Protein AF-A0A7S0E495-F1 (afdb_monomer)

Mean predicted aligned error: 16.83 Å

Sequence (184 aa):
SLIGKEVAARVKTLSEQDEVDGATEIVLDVDSDKAHRTAVHACIKQHFEKLTTDTIKVGTDQQTAIRIFSRVASSKGRPNKRQRTEAIFQGAKRDEKAKFIKFVLYKENFDTMAAISMISKMAKTKGGTFSYAGTKDRRACTTQLVCAHRVDPIILTNLNKRLRNICIGNLSVSEQALKLGQLY

Structure (mmCIF, N/CA/C/O backbone):
data_AF-A0A7S0E495-F1
#
_entry.id   AF-A0A7S0E495-F1
#
loop_
_atom_site.group_PDB
_atom_site.id
_atom_site.type_symbol
_atom_site.label_atom_id
_atom_site.label_alt_id
_atom_site.label_comp_id
_atom_site.label_asym_id
_atom_site.label_entity_id
_atom_site.label_seq_id
_atom_site.pdbx_PDB_ins_code
_atom_site.Cartn_x
_atom_site.Cartn_y
_atom_site.Cartn_z
_atom_site.occupancy
_atom_site.B_iso_or_equiv
_atom_site.auth_seq_id
_atom_site.auth_comp_id
_atom_site.auth_asym_id
_atom_site.auth_atom_id
_atom_site.pdbx_PDB_model_num
ATOM 1 N N . SER A 1 1 ? -26.920 -2.186 46.234 1.00 44.44 1 SER A N 1
ATOM 2 C CA . SER A 1 1 ? -26.785 -1.907 44.793 1.00 44.44 1 SER A CA 1
ATOM 3 C C . SER A 1 1 ? -26.303 -0.485 44.615 1.00 44.44 1 SER A C 1
ATOM 5 O O . SER A 1 1 ? -26.911 0.394 45.201 1.00 44.44 1 SER A O 1
ATOM 7 N N . LEU A 1 2 ? -25.213 -0.287 43.865 1.00 54.69 2 LEU A N 1
ATOM 8 C CA . LEU A 1 2 ? -24.551 1.014 43.624 1.00 54.69 2 LEU A CA 1
ATOM 9 C C . LEU A 1 2 ? -25.408 2.002 42.816 1.00 54.69 2 LEU A C 1
ATOM 11 O O . LEU A 1 2 ? -25.144 3.190 42.759 1.00 54.69 2 LEU A O 1
ATOM 15 N N . ILE A 1 3 ? -26.460 1.506 42.183 1.00 55.78 3 ILE A N 1
ATOM 16 C CA . ILE A 1 3 ? -27.457 2.313 41.499 1.00 55.78 3 ILE A CA 1
ATOM 17 C C . ILE A 1 3 ? -28.779 1.916 42.150 1.00 55.78 3 ILE A C 1
ATOM 19 O O . ILE A 1 3 ? -29.060 0.715 42.282 1.00 55.78 3 ILE A O 1
ATOM 23 N N . GLY A 1 4 ? -29.545 2.894 42.641 1.00 60.78 4 GLY A N 1
ATOM 24 C CA . GLY A 1 4 ? -30.864 2.649 43.225 1.00 60.78 4 GLY A CA 1
ATOM 25 C C . GLY A 1 4 ? -31.691 1.766 42.288 1.00 60.78 4 GLY A C 1
ATOM 26 O O . GLY A 1 4 ? -31.631 1.930 41.068 1.00 60.78 4 GLY A O 1
ATOM 27 N N . LYS A 1 5 ? -32.426 0.789 42.837 1.00 57.59 5 LYS A N 1
ATOM 28 C CA . LYS A 1 5 ? -33.163 -0.216 42.040 1.00 57.59 5 LYS A CA 1
ATOM 29 C C . LYS A 1 5 ? -34.077 0.424 40.984 1.00 57.59 5 LYS A C 1
ATOM 31 O O . LYS A 1 5 ? -34.255 -0.135 39.909 1.00 57.59 5 LYS A O 1
ATOM 36 N N . GLU A 1 6 ? -34.586 1.613 41.279 1.00 57.94 6 GLU A N 1
ATOM 37 C CA . GLU A 1 6 ? -35.421 2.427 40.398 1.00 57.94 6 GLU A CA 1
ATOM 38 C C . GLU A 1 6 ? -34.669 2.963 39.170 1.00 57.94 6 GLU A C 1
ATOM 40 O O . GLU A 1 6 ? -35.142 2.855 38.042 1.00 57.94 6 GLU A O 1
ATOM 45 N N . VAL A 1 7 ? -33.448 3.463 39.358 1.00 63.25 7 VAL A N 1
ATOM 46 C CA . VAL A 1 7 ? -32.596 3.940 38.263 1.00 63.25 7 VAL A CA 1
ATOM 47 C C . VAL A 1 7 ? -32.167 2.778 37.370 1.00 63.25 7 VAL A C 1
ATOM 49 O O . VAL A 1 7 ? -32.201 2.890 36.146 1.00 63.25 7 VAL A O 1
ATOM 52 N N . ALA A 1 8 ? -31.811 1.639 37.967 1.00 61.41 8 ALA A N 1
ATOM 53 C CA . ALA A 1 8 ? -31.460 0.438 37.216 1.00 61.41 8 ALA A CA 1
ATOM 54 C C . ALA A 1 8 ? -32.641 -0.070 36.369 1.00 61.41 8 ALA A C 1
ATOM 56 O O . ALA A 1 8 ? -32.436 -0.483 35.229 1.00 61.41 8 ALA A O 1
ATOM 57 N N . ALA A 1 9 ? -33.872 0.015 36.890 1.00 63.75 9 ALA A N 1
ATOM 58 C CA . ALA A 1 9 ? -35.079 -0.311 36.137 1.00 63.75 9 ALA A CA 1
ATOM 59 C C . ALA A 1 9 ? -35.273 0.637 34.943 1.00 63.75 9 ALA A C 1
ATOM 61 O O . ALA A 1 9 ? -35.468 0.165 33.827 1.00 63.75 9 ALA A O 1
ATOM 62 N N . ARG A 1 10 ? -35.112 1.955 35.137 1.00 64.56 10 ARG A N 1
ATOM 63 C CA . ARG A 1 10 ? -35.232 2.954 34.058 1.00 64.56 10 ARG A CA 1
ATOM 64 C C . ARG A 1 10 ? -34.165 2.793 32.971 1.00 64.56 10 ARG A C 1
ATOM 66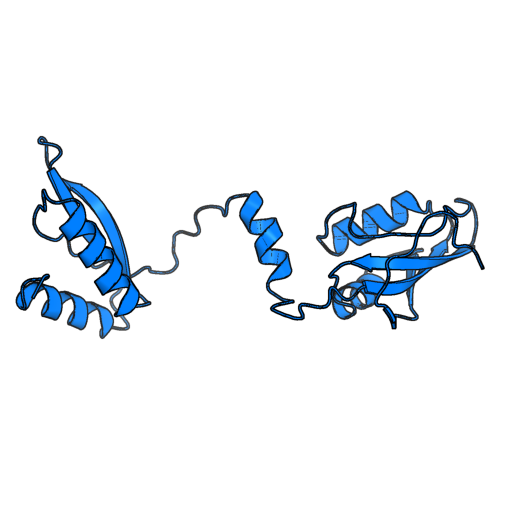 O O . ARG A 1 10 ? -34.480 2.901 31.791 1.00 64.56 10 ARG A O 1
ATOM 73 N N . VAL A 1 11 ? -32.919 2.492 33.348 1.00 66.12 11 VAL A N 1
ATOM 74 C CA . VAL A 1 11 ? -31.827 2.218 32.394 1.00 66.12 11 VAL A CA 1
ATOM 75 C C . VAL A 1 11 ? -32.100 0.938 31.601 1.00 66.12 11 VAL A C 1
ATOM 77 O O . VAL A 1 11 ? -31.849 0.901 30.398 1.00 66.12 11 VAL A O 1
ATOM 80 N N . LYS A 1 12 ? -32.669 -0.089 32.244 1.00 65.06 12 LYS A N 1
ATOM 81 C CA . LYS A 1 12 ? -33.044 -1.337 31.574 1.00 65.06 12 LYS A CA 1
ATOM 82 C C . LYS A 1 12 ? -34.185 -1.122 30.572 1.00 65.06 12 LYS A C 1
ATOM 84 O O . LYS A 1 12 ? -34.052 -1.552 29.430 1.00 65.06 12 LYS A O 1
ATOM 89 N N . THR A 1 13 ? -35.224 -0.368 30.939 1.00 66.50 13 THR A N 1
ATOM 90 C CA . THR A 1 13 ? -36.310 0.015 30.017 1.00 66.50 13 THR A CA 1
ATOM 91 C C . THR A 1 13 ? -35.784 0.777 28.798 1.00 66.50 13 THR A C 1
ATOM 93 O O . THR A 1 13 ? -36.201 0.492 27.681 1.00 66.50 13 THR A O 1
ATOM 96 N N . LEU A 1 14 ? -34.813 1.680 28.979 1.00 64.62 14 LEU A N 1
ATOM 97 C CA . LEU A 1 14 ? -34.179 2.393 27.862 1.00 64.62 14 LEU A CA 1
ATOM 98 C C . LEU A 1 14 ? -33.314 1.508 26.959 1.00 64.62 14 LEU A C 1
ATOM 100 O O . LEU A 1 14 ? -33.100 1.849 25.802 1.00 64.62 14 LEU A O 1
ATOM 104 N N . SER A 1 15 ? -32.780 0.401 27.475 1.00 61.59 15 SER A N 1
ATOM 105 C CA . SER A 1 15 ? -31.991 -0.534 26.668 1.00 61.59 15 SER A CA 1
ATOM 106 C C . SER A 1 15 ? -32.844 -1.483 25.821 1.00 61.59 15 SER A C 1
ATOM 108 O O . SER A 1 15 ? -32.354 -1.988 24.813 1.00 61.59 15 SER A O 1
ATOM 110 N N . GLU A 1 16 ? -34.094 -1.721 26.233 1.00 62.47 16 GLU A N 1
ATOM 111 C CA . GLU A 1 16 ? -35.039 -2.652 25.596 1.00 62.47 16 GLU A CA 1
ATOM 112 C C . GLU A 1 16 ? -35.956 -1.965 24.563 1.00 62.47 16 GLU A C 1
ATOM 114 O O . GLU A 1 16 ? -36.562 -2.645 23.739 1.00 62.47 16 GLU A O 1
ATOM 119 N N . GLN A 1 17 ? -36.045 -0.630 24.560 1.00 57.62 17 GLN A N 1
ATOM 120 C CA . GLN A 1 17 ? -36.787 0.126 23.545 1.00 57.62 17 GLN A CA 1
ATOM 121 C C . GLN A 1 17 ? -35.901 0.382 22.313 1.00 57.62 17 GLN A C 1
ATOM 123 O O . GLN A 1 17 ? -35.024 1.242 22.335 1.00 57.62 17 GLN A O 1
ATOM 128 N N . ASP A 1 18 ? -36.124 -0.381 21.237 1.00 48.94 18 ASP A N 1
ATOM 129 C CA . ASP A 1 18 ? -35.367 -0.273 19.976 1.00 48.94 18 ASP A CA 1
ATOM 130 C C . ASP A 1 18 ? -35.796 0.913 19.083 1.00 48.94 18 ASP A C 1
ATOM 132 O O . ASP A 1 18 ? -35.038 1.306 18.198 1.00 48.94 18 ASP A O 1
ATOM 136 N N . GLU A 1 19 ? -36.945 1.545 19.341 1.00 50.09 19 GLU A N 1
ATOM 137 C CA . GLU A 1 19 ? -37.390 2.752 18.630 1.00 50.09 19 GLU A CA 1
ATOM 138 C C . GLU A 1 19 ? -38.042 3.751 19.590 1.00 50.09 19 GLU A C 1
ATOM 140 O O . GLU A 1 19 ? -39.220 3.644 19.925 1.00 50.09 19 GLU A O 1
ATOM 145 N N . VAL A 1 20 ? -37.281 4.763 20.006 1.00 42.16 20 VAL A N 1
ATOM 146 C CA . VAL A 1 20 ? -37.862 6.052 20.390 1.00 42.16 20 VAL A CA 1
ATOM 147 C C . VAL A 1 20 ? -37.061 7.141 19.690 1.00 42.16 20 VAL A C 1
ATOM 149 O O . VAL A 1 20 ? -35.923 7.449 20.050 1.00 42.16 20 VAL A O 1
ATOM 152 N N . ASP A 1 21 ? -37.677 7.691 18.647 1.00 40.50 21 ASP A N 1
ATOM 153 C CA . ASP A 1 21 ? -37.320 8.975 18.064 1.00 40.50 21 ASP A CA 1
ATOM 154 C C . ASP A 1 21 ? -37.345 10.043 19.163 1.00 40.50 21 ASP A C 1
ATOM 156 O O . ASP A 1 21 ? -38.395 10.418 19.683 1.00 40.50 21 ASP A O 1
ATOM 160 N N . GLY A 1 22 ? -36.161 10.527 19.526 1.00 43.31 22 GLY A N 1
ATOM 161 C CA . GLY A 1 22 ? -35.977 11.563 20.536 1.00 43.31 22 GLY A CA 1
ATOM 162 C C . GLY A 1 22 ? -35.012 11.098 21.611 1.00 43.31 22 GLY A C 1
ATOM 163 O O . GLY A 1 22 ? -35.278 10.140 22.323 1.00 43.31 22 GLY A O 1
ATOM 164 N N . ALA A 1 23 ? -33.871 11.780 21.712 1.00 50.81 23 ALA A N 1
ATOM 165 C CA . ALA A 1 23 ? -32.814 11.505 22.677 1.00 50.81 23 ALA A CA 1
ATOM 166 C C . ALA A 1 23 ? -33.366 11.440 24.114 1.00 50.81 23 ALA A C 1
ATOM 168 O O . ALA A 1 23 ? -33.487 12.454 24.798 1.00 50.81 23 ALA A O 1
ATOM 169 N N . THR A 1 24 ? -33.713 10.241 24.579 1.00 58.22 24 THR A N 1
ATOM 170 C CA . THR A 1 24 ? -34.073 10.002 25.973 1.00 58.22 24 THR A CA 1
ATOM 171 C C . THR A 1 24 ? -32.795 10.018 26.789 1.00 58.22 24 THR A C 1
ATOM 173 O O . THR A 1 24 ? -31.932 9.143 26.663 1.00 58.22 24 THR A O 1
ATOM 176 N N . GLU A 1 25 ? -32.670 11.043 27.614 1.00 64.12 25 GLU A N 1
ATOM 177 C CA . GLU A 1 25 ? -31.516 11.270 28.464 1.00 64.12 25 GLU A CA 1
ATOM 178 C C . GLU A 1 25 ? -31.953 11.130 29.913 1.00 64.12 25 GLU A C 1
ATOM 180 O O . GLU A 1 25 ? -32.895 11.785 30.358 1.00 64.12 25 GLU A O 1
ATOM 185 N N . ILE A 1 26 ? -31.268 10.268 30.658 1.00 67.94 26 ILE A N 1
ATOM 186 C CA . ILE A 1 26 ? -31.456 10.155 32.100 1.00 67.94 26 ILE A CA 1
ATOM 187 C C . ILE A 1 26 ? -30.273 10.834 32.762 1.00 67.94 26 ILE A C 1
ATOM 189 O O . ILE A 1 26 ? -29.132 10.396 32.622 1.00 67.94 26 ILE A O 1
ATOM 193 N N . VAL A 1 27 ? -30.552 11.900 33.502 1.00 69.19 27 VAL A N 1
ATOM 194 C CA . VAL A 1 27 ? -29.589 12.491 34.427 1.00 69.19 27 VAL A CA 1
ATOM 195 C C . VAL A 1 27 ? -29.803 11.823 35.780 1.00 69.19 27 VAL A C 1
ATOM 197 O O . VAL A 1 27 ? -30.912 11.829 36.308 1.00 69.19 27 VAL A O 1
ATOM 200 N N . LEU A 1 28 ? -28.755 11.180 36.286 1.00 70.50 28 LEU A N 1
ATOM 201 C CA . LEU A 1 28 ? -28.711 10.633 37.635 1.00 70.50 28 LEU A CA 1
ATOM 202 C C . LEU A 1 28 ? -28.561 11.752 38.660 1.00 70.50 28 LEU A C 1
ATOM 204 O O . LEU A 1 28 ? -28.069 12.833 38.332 1.00 70.50 28 LEU A O 1
ATOM 208 N N . ASP A 1 29 ? -28.936 11.453 39.902 1.00 64.56 29 ASP A N 1
ATOM 209 C CA . ASP A 1 29 ? -28.737 12.362 41.025 1.00 64.56 29 ASP A CA 1
ATOM 210 C C . ASP A 1 29 ? -27.265 12.764 41.175 1.00 64.56 29 ASP A C 1
ATOM 212 O O . ASP A 1 29 ? -26.343 12.053 40.753 1.00 64.56 29 ASP A O 1
ATOM 216 N N . VAL A 1 30 ? -27.056 13.945 41.759 1.00 62.09 30 VAL A N 1
ATOM 217 C CA . VAL A 1 30 ? -25.724 14.497 41.998 1.00 62.09 30 VAL A CA 1
ATOM 218 C C . VAL A 1 30 ? -24.918 13.525 42.847 1.00 62.09 30 VAL A C 1
ATOM 220 O O . VAL A 1 30 ? -25.322 13.141 43.942 1.00 62.09 30 VAL A O 1
ATOM 223 N N . ASP A 1 31 ? -23.737 13.189 42.344 1.00 65.75 31 ASP A N 1
ATOM 224 C CA . ASP A 1 31 ? -22.817 12.277 42.995 1.00 65.75 31 ASP A CA 1
ATOM 225 C C . ASP A 1 31 ? -21.476 12.984 43.208 1.00 65.75 31 ASP A C 1
ATOM 227 O O . ASP A 1 31 ? -20.774 13.370 42.260 1.00 65.75 31 ASP A O 1
ATOM 231 N N . SER A 1 32 ? -21.149 13.212 44.479 1.00 63.00 32 SER A N 1
ATOM 232 C CA . SER A 1 32 ? -19.930 13.895 44.905 1.00 63.00 32 SER A CA 1
ATOM 233 C C . SER A 1 32 ? -18.708 12.972 44.879 1.00 63.00 32 SER A C 1
ATOM 235 O O . SER A 1 32 ? -17.585 13.457 44.702 1.00 63.00 32 SER A O 1
ATOM 237 N N . ASP A 1 33 ? -18.890 11.649 44.948 1.00 75.56 33 ASP A N 1
ATOM 238 C CA . ASP A 1 33 ? -17.786 10.695 44.991 1.00 75.56 33 ASP A CA 1
ATOM 239 C C . ASP A 1 33 ? -17.306 10.322 43.576 1.00 75.56 33 ASP A C 1
ATOM 241 O O . ASP A 1 33 ? -18.044 9.898 42.686 1.00 75.56 33 ASP A O 1
ATOM 245 N N . LYS A 1 34 ? -16.008 10.498 43.324 1.00 69.25 34 LYS A N 1
ATOM 246 C CA . LYS A 1 34 ? -15.380 10.142 42.045 1.00 69.25 34 LYS A CA 1
ATOM 247 C C . LYS A 1 34 ? -15.251 8.625 41.876 1.00 69.25 34 LYS A C 1
ATOM 249 O O . LYS A 1 34 ? -15.332 8.137 40.743 1.00 69.25 34 LYS A O 1
ATOM 254 N N . ALA A 1 35 ? -15.039 7.886 42.966 1.00 72.69 35 ALA A N 1
ATOM 255 C CA . ALA A 1 35 ? -14.927 6.431 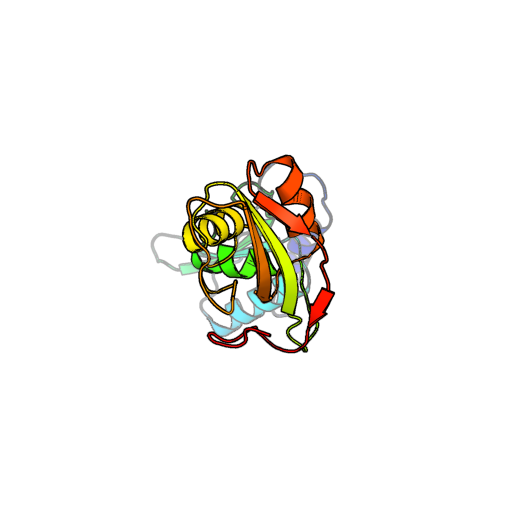42.931 1.00 72.69 35 ALA A CA 1
ATOM 256 C C . ALA A 1 35 ? -16.272 5.804 42.548 1.00 72.69 35 ALA A C 1
ATOM 258 O O . ALA A 1 35 ? -16.326 4.985 41.626 1.00 72.69 35 ALA A O 1
ATOM 259 N N . HIS A 1 36 ? -17.357 6.279 43.165 1.00 72.19 36 HIS A N 1
ATOM 260 C CA . HIS A 1 36 ? -18.715 5.851 42.852 1.00 72.19 36 HIS A CA 1
ATOM 261 C C . HIS A 1 36 ? -19.094 6.143 41.391 1.00 72.19 36 HIS A C 1
ATOM 263 O O . HIS A 1 36 ? -19.476 5.227 40.659 1.00 72.19 36 HIS A O 1
ATOM 269 N N . ARG A 1 37 ? -18.840 7.363 40.893 1.00 70.44 37 ARG A N 1
ATOM 270 C CA . ARG A 1 37 ? -19.087 7.705 39.479 1.00 70.44 37 ARG A CA 1
ATOM 271 C C . ARG A 1 37 ? -18.338 6.807 38.499 1.00 70.44 37 ARG A C 1
ATOM 273 O O . ARG A 1 37 ? -18.899 6.370 37.495 1.00 70.44 37 ARG A O 1
ATOM 280 N N . THR A 1 38 ? -17.078 6.493 38.792 1.00 72.31 38 THR A N 1
ATOM 281 C CA . THR A 1 38 ? -16.266 5.610 37.939 1.00 72.31 38 THR A CA 1
ATOM 282 C C . THR A 1 38 ? -16.831 4.186 37.911 1.00 72.31 38 THR A C 1
ATOM 284 O O . THR A 1 38 ? -16.890 3.572 36.844 1.00 72.31 38 THR A O 1
ATOM 287 N N . ALA A 1 39 ? -17.300 3.675 39.053 1.00 75.94 39 ALA A N 1
ATOM 288 C CA . ALA A 1 39 ? -17.946 2.367 39.142 1.00 75.94 39 ALA A CA 1
ATOM 289 C C . ALA A 1 39 ? -19.271 2.320 38.362 1.00 75.94 39 ALA A C 1
ATOM 291 O O . ALA A 1 39 ? -19.538 1.342 37.665 1.00 75.94 39 ALA A O 1
ATOM 292 N N . VAL A 1 40 ? -20.067 3.394 38.407 1.00 73.38 40 VAL A N 1
ATOM 293 C CA . VAL A 1 40 ? -21.308 3.525 37.626 1.00 73.38 40 VAL A CA 1
ATOM 294 C C . VAL A 1 40 ? -21.017 3.529 36.122 1.00 73.38 40 VAL A C 1
ATOM 296 O O . VAL A 1 40 ? -21.642 2.774 35.376 1.00 73.38 40 VAL A O 1
ATOM 299 N N . HIS A 1 41 ? -20.017 4.297 35.677 1.00 75.50 41 HIS A N 1
ATOM 300 C CA . HIS A 1 41 ? -19.560 4.296 34.284 1.00 75.50 41 HIS A CA 1
ATOM 301 C C . HIS A 1 41 ? -19.115 2.901 33.818 1.00 75.50 41 HIS A C 1
ATOM 303 O O . HIS A 1 41 ? -19.480 2.468 32.723 1.00 75.50 41 HIS A O 1
ATOM 309 N N . ALA A 1 42 ? -18.346 2.185 34.643 1.00 75.38 42 ALA A N 1
ATOM 310 C CA . ALA A 1 42 ? -17.886 0.835 34.328 1.00 75.38 42 ALA A CA 1
ATOM 311 C C . ALA A 1 42 ? -19.051 -0.164 34.242 1.00 75.38 42 ALA A C 1
ATOM 313 O O . ALA A 1 42 ? -19.129 -0.928 33.283 1.00 75.38 42 ALA A O 1
ATOM 314 N N . CYS A 1 43 ? -19.982 -0.105 35.196 1.00 73.69 43 CYS A N 1
ATOM 315 C CA . CYS A 1 43 ? -21.153 -0.975 35.261 1.00 73.69 43 CYS A CA 1
ATOM 316 C C . CYS A 1 43 ? -22.055 -0.809 34.029 1.00 73.69 43 CYS A C 1
ATOM 318 O O . CYS A 1 43 ? -22.383 -1.789 33.362 1.00 73.69 43 CYS A O 1
ATOM 320 N N . ILE A 1 44 ? -22.397 0.432 33.664 1.00 74.56 44 ILE A N 1
ATOM 321 C CA . ILE A 1 44 ? -23.274 0.695 32.514 1.00 74.56 44 ILE A CA 1
ATOM 322 C C . ILE A 1 44 ? -22.593 0.277 31.211 1.00 74.56 44 ILE A C 1
ATOM 324 O O . ILE A 1 44 ? -23.214 -0.383 30.386 1.00 74.56 44 ILE A O 1
ATOM 328 N N . LYS A 1 45 ? -21.300 0.575 31.052 1.00 73.81 45 LYS A N 1
ATOM 329 C CA . L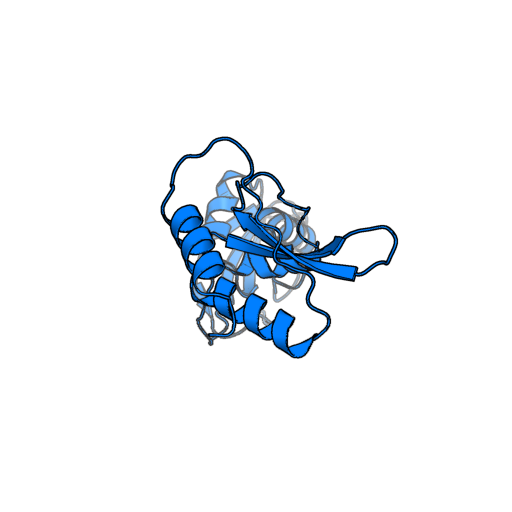YS A 1 45 ? -20.537 0.176 29.863 1.00 73.81 45 LYS A CA 1
ATOM 330 C C . LYS A 1 45 ? -20.397 -1.343 29.725 1.00 73.81 45 LYS A C 1
ATOM 332 O O . LYS A 1 45 ? -20.318 -1.841 28.607 1.00 73.81 45 LYS A O 1
ATOM 337 N N . GLN A 1 46 ? -20.328 -2.069 30.839 1.00 73.31 46 GLN A N 1
ATOM 338 C CA . GLN A 1 46 ? -20.224 -3.527 30.836 1.00 73.31 46 GLN A CA 1
ATOM 339 C C . GLN A 1 46 ? -21.563 -4.204 30.524 1.00 73.31 46 GLN A C 1
ATOM 341 O O . GLN A 1 46 ? -21.577 -5.223 29.840 1.00 73.31 46 GLN A O 1
ATOM 346 N N . HIS A 1 47 ? -22.674 -3.654 31.018 1.00 69.19 47 HIS A N 1
ATOM 347 C CA . HIS A 1 47 ? -23.997 -4.261 30.865 1.00 69.19 47 HIS A CA 1
ATOM 348 C C . HIS A 1 47 ? -24.780 -3.769 29.640 1.00 69.19 47 HIS A C 1
ATOM 350 O O . HIS A 1 47 ? -25.650 -4.493 29.163 1.00 69.19 47 HIS A O 1
ATOM 356 N N . PHE A 1 48 ? -24.478 -2.579 29.109 1.00 68.75 48 PHE A N 1
ATOM 357 C CA . PHE A 1 48 ? -25.248 -1.951 28.035 1.00 68.75 48 PHE A CA 1
ATOM 358 C C . PHE A 1 48 ? -24.336 -1.375 26.944 1.00 68.75 48 PHE A C 1
ATOM 360 O O . PHE A 1 48 ? -23.873 -0.240 27.025 1.00 68.75 48 PHE A O 1
ATOM 367 N N . GLU A 1 49 ? -24.120 -2.139 25.870 1.00 67.19 49 GLU A N 1
ATOM 368 C CA . GLU A 1 49 ? -23.261 -1.736 24.741 1.00 67.19 49 GLU A CA 1
ATOM 369 C C . GLU A 1 49 ? -23.806 -0.521 23.964 1.00 67.19 49 GLU A C 1
ATOM 371 O O . GLU A 1 49 ? -23.040 0.275 23.420 1.00 67.19 49 GLU A O 1
ATOM 376 N N . LYS A 1 50 ? -25.134 -0.349 23.939 1.00 65.94 50 LYS A N 1
ATOM 377 C CA . LYS A 1 50 ? -25.820 0.733 23.209 1.00 65.94 50 LYS A CA 1
ATOM 378 C C . LYS A 1 50 ? -25.840 2.077 23.964 1.00 65.94 50 LYS A C 1
ATOM 380 O O . LYS A 1 50 ? -26.104 3.116 23.355 1.00 65.94 50 LYS A O 1
ATOM 385 N N . LEU A 1 51 ? -25.569 2.082 25.273 1.00 69.50 51 LEU A N 1
ATOM 386 C CA . LEU A 1 51 ? -25.697 3.271 26.121 1.00 69.50 51 LEU A CA 1
ATOM 387 C C . LEU A 1 51 ? -24.339 3.942 26.351 1.00 69.50 51 LEU A C 1
ATOM 389 O O . LEU A 1 51 ? -23.335 3.299 26.644 1.00 69.50 51 LEU A O 1
ATOM 393 N N . THR A 1 52 ? -24.310 5.267 26.226 1.00 70.88 52 THR A N 1
ATOM 394 C CA . THR A 1 52 ? -23.151 6.101 26.557 1.00 70.88 52 THR A CA 1
ATOM 395 C C . THR A 1 52 ? -23.444 6.905 27.817 1.00 70.88 52 THR A C 1
ATOM 397 O O . THR A 1 52 ? -24.578 7.299 28.084 1.00 70.88 52 THR A O 1
ATOM 400 N N . THR A 1 53 ? -22.406 7.134 28.611 1.00 72.56 53 THR A N 1
ATOM 401 C CA . THR A 1 53 ? -22.499 7.824 29.897 1.00 72.56 53 THR A CA 1
ATOM 402 C C . THR A 1 53 ? -21.471 8.943 29.957 1.00 72.56 53 THR A C 1
ATOM 404 O O . THR A 1 53 ? -20.283 8.656 29.810 1.00 72.56 53 THR A O 1
ATOM 407 N N . ASP A 1 54 ? -21.901 10.163 30.261 1.00 73.44 54 ASP A N 1
ATOM 408 C CA . ASP A 1 54 ? -21.035 11.332 30.426 1.00 73.44 54 ASP A CA 1
ATOM 409 C C . ASP A 1 54 ? -21.228 11.944 31.817 1.00 73.44 54 ASP A C 1
ATOM 411 O O . ASP A 1 54 ? -22.338 11.990 32.341 1.00 73.44 54 ASP A O 1
ATOM 415 N N . THR A 1 55 ? -20.153 12.441 32.430 1.00 72.38 55 THR A N 1
ATOM 416 C CA . THR A 1 55 ? -20.268 13.258 33.645 1.00 72.38 55 THR A CA 1
ATOM 417 C C . THR A 1 55 ? -20.518 14.710 33.239 1.00 72.38 55 THR A C 1
ATOM 419 O O . THR A 1 55 ? -19.667 15.323 32.594 1.00 72.38 55 THR A O 1
ATOM 422 N N . ILE A 1 56 ? -21.654 15.275 33.637 1.00 71.50 56 ILE A N 1
ATOM 423 C CA . ILE A 1 56 ? -21.997 16.685 33.424 1.00 71.50 56 ILE A CA 1
ATOM 424 C C . ILE A 1 56 ? -21.992 17.441 34.755 1.00 71.50 56 ILE A C 1
ATOM 426 O O . ILE A 1 56 ? -22.233 16.868 35.813 1.00 71.50 56 ILE A O 1
ATOM 430 N N . LYS A 1 57 ? -21.702 18.742 34.714 1.00 72.12 57 LYS A N 1
ATOM 431 C CA . LYS A 1 57 ? -21.920 19.635 35.857 1.00 72.12 57 LYS A CA 1
ATOM 432 C C . LYS A 1 57 ? -23.312 20.247 35.711 1.00 72.12 57 LYS A C 1
ATOM 434 O O . LYS A 1 57 ? -23.579 20.859 34.680 1.00 72.12 57 LYS A O 1
ATOM 439 N N . VAL A 1 58 ? -24.186 20.054 36.692 1.00 60.19 58 VAL A N 1
ATOM 440 C CA . VAL A 1 58 ? -25.573 20.536 36.683 1.00 60.19 58 VAL A CA 1
ATOM 441 C C . VAL A 1 58 ? -25.736 21.613 37.754 1.00 60.19 58 VAL A C 1
ATOM 443 O O . VAL A 1 58 ? -25.307 21.435 38.891 1.00 60.19 58 VAL A O 1
ATOM 446 N N . GLY A 1 59 ? -26.359 22.730 37.373 1.00 57.50 59 GLY A N 1
ATOM 447 C CA . GLY A 1 59 ? -26.659 23.855 38.262 1.00 57.50 59 GLY A CA 1
ATOM 448 C C . GLY A 1 59 ? -25.540 24.896 38.396 1.00 57.50 59 GLY A C 1
ATOM 449 O O . GLY A 1 59 ? -24.400 24.692 37.974 1.00 57.50 59 GLY A O 1
ATOM 450 N N . THR A 1 60 ? -25.891 26.032 39.002 1.00 52.66 60 THR A N 1
ATOM 451 C CA . THR A 1 60 ? -25.004 27.179 39.275 1.00 52.66 60 THR A CA 1
ATOM 452 C C . THR A 1 60 ? -23.849 26.813 40.223 1.00 52.66 60 THR A C 1
ATOM 454 O O . THR A 1 60 ? -22.777 27.409 40.143 1.00 52.66 60 THR A O 1
ATOM 457 N N . ASP A 1 61 ? -24.024 25.757 41.027 1.00 58.16 61 ASP A N 1
ATOM 458 C CA . ASP A 1 61 ? -23.074 25.276 42.043 1.00 58.16 61 ASP A CA 1
ATOM 459 C C . ASP A 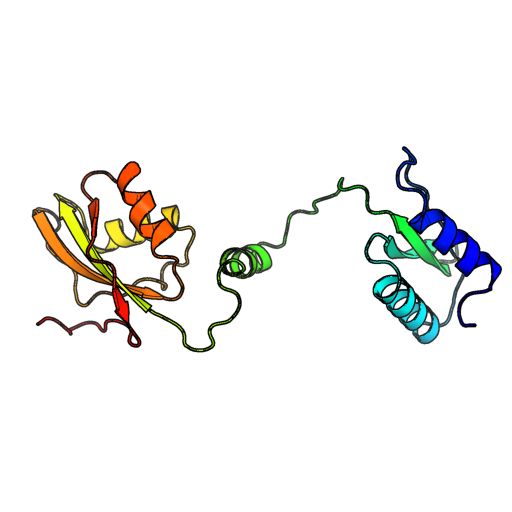1 61 ? -22.060 24.229 41.527 1.00 58.16 61 ASP A C 1
ATOM 461 O O . ASP A 1 61 ? -21.372 23.581 42.314 1.00 58.16 61 ASP A O 1
ATOM 465 N N . GLN A 1 62 ? -21.944 24.033 40.205 1.00 60.88 62 GLN A N 1
ATOM 466 C CA . GLN A 1 62 ? -20.995 23.095 39.568 1.00 60.88 62 GLN A CA 1
ATOM 467 C C . GLN A 1 62 ? -21.058 21.636 40.065 1.00 60.88 62 GLN A C 1
ATOM 469 O O . GLN A 1 62 ? -20.075 20.892 39.955 1.00 60.88 62 GLN A O 1
ATOM 474 N N . GLN A 1 63 ? -22.201 21.201 40.583 1.00 61.59 63 GLN A N 1
ATOM 475 C CA . GLN A 1 63 ? -22.365 19.860 41.127 1.00 61.59 63 GLN A CA 1
ATOM 476 C C . GLN A 1 63 ? -22.323 18.806 40.015 1.00 61.59 63 GLN A C 1
ATOM 478 O O . GLN A 1 63 ? -22.873 18.997 38.932 1.00 61.59 63 GLN A O 1
ATOM 483 N N . THR A 1 64 ? -21.616 17.698 40.243 1.00 69.38 64 THR A N 1
ATOM 484 C CA . THR A 1 64 ? -21.381 16.683 39.209 1.00 69.38 64 THR A CA 1
ATOM 485 C C . THR A 1 64 ? -22.461 15.612 39.213 1.00 69.38 64 THR A C 1
ATOM 487 O O . THR A 1 64 ? -22.644 14.923 40.208 1.00 69.38 64 THR A O 1
ATOM 490 N N . ALA A 1 65 ? -23.115 15.427 38.072 1.00 71.50 65 ALA A N 1
ATOM 491 C CA . ALA A 1 65 ? -24.108 14.391 37.824 1.00 71.50 65 ALA A CA 1
ATOM 492 C C . ALA A 1 65 ? -23.673 13.509 36.646 1.00 71.50 65 ALA A C 1
ATOM 494 O O . ALA A 1 65 ? -22.853 13.905 35.811 1.00 71.50 65 ALA A O 1
ATOM 495 N N . ILE A 1 66 ? -24.225 12.302 36.559 1.00 71.62 66 ILE A N 1
ATOM 496 C CA . ILE A 1 66 ? -23.975 11.390 35.437 1.00 71.62 66 ILE A CA 1
ATOM 497 C C . ILE A 1 66 ? -25.180 11.436 34.502 1.00 71.62 66 ILE A C 1
ATOM 499 O O . ILE A 1 66 ? -26.303 11.185 34.923 1.00 71.62 66 ILE A O 1
ATOM 503 N N . ARG A 1 67 ? -24.951 11.713 33.221 1.00 72.56 67 ARG A N 1
ATOM 504 C CA . ARG A 1 67 ? -25.955 11.635 32.157 1.00 72.56 67 ARG A CA 1
ATOM 505 C C . ARG A 1 67 ? -25.771 10.341 31.381 1.00 72.56 67 ARG A C 1
ATOM 507 O O . ARG A 1 67 ? -24.679 10.059 30.893 1.00 72.56 67 ARG A O 1
ATOM 514 N N . ILE A 1 68 ? -26.843 9.576 31.257 1.00 74.19 68 ILE A N 1
ATOM 515 C CA . ILE A 1 68 ? -26.932 8.338 30.487 1.00 74.19 68 ILE A CA 1
ATOM 516 C C . ILE A 1 68 ? -27.801 8.629 29.269 1.00 74.19 68 ILE A C 1
ATOM 518 O O . ILE A 1 68 ? -28.918 9.125 29.410 1.00 74.19 68 ILE A O 1
ATOM 522 N N . PHE A 1 69 ? -27.300 8.325 28.079 1.00 68.06 69 PHE A N 1
ATOM 523 C CA . PHE A 1 69 ? -28.036 8.528 26.837 1.00 68.06 69 PHE A CA 1
ATOM 524 C C . PHE A 1 69 ? -27.725 7.427 25.824 1.00 68.06 69 PHE A C 1
ATOM 526 O O . PHE A 1 69 ? -26.611 6.898 25.764 1.00 68.06 69 PHE A O 1
ATOM 533 N N . SER A 1 70 ? -28.724 7.075 25.016 1.00 63.34 70 SER A N 1
ATOM 534 C CA . SER A 1 70 ? -28.537 6.164 23.889 1.00 63.34 70 SER A CA 1
ATOM 535 C C . SER A 1 70 ? -27.871 6.912 22.740 1.00 63.34 70 SER A C 1
ATOM 537 O O . SER A 1 70 ? -28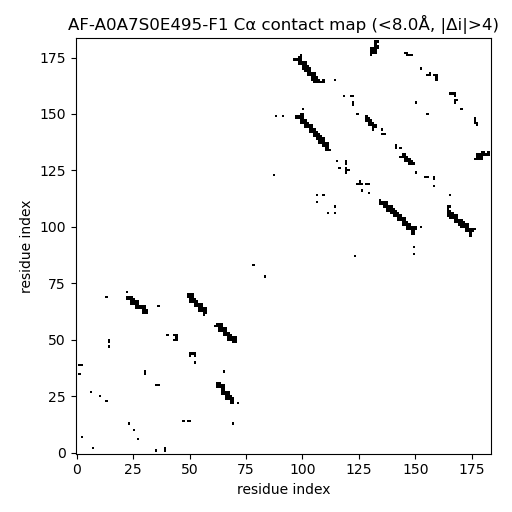.285 8.012 22.363 1.00 63.34 70 SER A O 1
ATOM 539 N N . ARG A 1 71 ? -26.797 6.347 22.187 1.00 57.09 71 ARG A N 1
ATOM 540 C CA . ARG A 1 71 ? -26.087 6.972 21.073 1.00 57.09 71 ARG A CA 1
ATOM 541 C C . ARG A 1 71 ? -26.834 6.662 19.778 1.00 57.09 71 ARG A C 1
ATOM 543 O O . ARG A 1 71 ? -26.465 5.736 19.063 1.00 57.09 71 ARG A O 1
ATOM 550 N N . VAL A 1 72 ? -27.819 7.485 19.418 1.00 53.16 72 VAL A N 1
ATOM 551 C CA . VAL A 1 72 ? -28.221 7.580 18.007 1.00 53.16 72 VAL A CA 1
ATOM 552 C C . VAL A 1 72 ? -26.980 8.034 17.235 1.00 53.16 72 VAL A C 1
ATOM 554 O O . VAL A 1 72 ? -26.232 8.895 17.706 1.00 53.16 72 VAL A O 1
ATOM 557 N N . ALA A 1 73 ? -26.697 7.393 16.102 1.00 46.94 73 ALA A N 1
ATOM 558 C CA . ALA A 1 73 ? -25.448 7.460 15.336 1.00 46.94 73 ALA A CA 1
ATOM 559 C C . ALA A 1 73 ? -25.142 8.834 14.684 1.00 46.94 73 ALA A C 1
ATOM 561 O O . ALA A 1 73 ? -24.608 8.910 13.578 1.00 46.94 73 ALA A O 1
ATOM 562 N N . SER A 1 74 ? -25.418 9.932 15.382 1.00 39.41 74 SER A N 1
ATOM 563 C CA . SER A 1 74 ? -25.479 11.298 14.868 1.00 39.41 74 SER A CA 1
ATOM 564 C C . SER A 1 74 ? -24.473 12.224 15.555 1.00 39.41 74 SER A C 1
ATOM 566 O O . SER A 1 74 ? -24.719 13.406 15.733 1.00 39.41 74 SER A O 1
ATOM 568 N N . SER A 1 75 ? -23.304 11.719 15.951 1.00 42.78 75 SER A N 1
ATOM 569 C CA . SER A 1 75 ? -22.137 12.582 16.179 1.00 42.78 75 SER A CA 1
ATOM 570 C C . SER A 1 75 ? -20.845 11.791 15.980 1.00 42.78 75 SER A C 1
ATOM 572 O O . SER A 1 75 ? -20.146 11.371 16.907 1.00 42.78 75 SER A O 1
ATOM 574 N N . LYS A 1 76 ? -20.496 11.568 14.709 1.00 45.12 76 LYS A N 1
ATOM 575 C CA . LYS A 1 76 ? -19.106 11.294 14.327 1.00 45.12 76 LYS A CA 1
ATOM 576 C C . LYS A 1 76 ? -18.298 12.574 14.547 1.00 45.12 76 LYS A C 1
ATOM 578 O O . LYS A 1 76 ? -18.019 13.317 13.609 1.00 45.12 76 LYS A O 1
ATOM 583 N N . GLY A 1 77 ? -17.911 12.822 15.798 1.00 45.75 77 GLY A N 1
ATOM 584 C CA . GLY A 1 77 ? -16.779 13.691 16.097 1.00 45.75 77 GLY A CA 1
ATOM 585 C C . GLY A 1 77 ? -15.604 13.244 15.228 1.00 45.75 77 GLY A C 1
ATOM 586 O O . GLY A 1 77 ? -15.308 12.049 15.152 1.00 45.75 77 GLY A O 1
ATOM 587 N N . ARG A 1 78 ? -15.009 14.184 14.485 1.00 46.53 78 ARG A N 1
ATOM 588 C CA . ARG A 1 78 ? -13.928 13.902 13.531 1.00 46.53 78 ARG A CA 1
ATOM 589 C C . ARG A 1 78 ? -12.854 13.060 14.230 1.00 46.53 78 ARG A C 1
ATOM 591 O O . ARG A 1 78 ? -12.257 13.549 15.189 1.00 46.53 78 ARG A O 1
ATOM 598 N N . PRO A 1 79 ? -12.594 11.818 13.784 1.00 45.94 79 PRO A N 1
ATOM 599 C CA . PRO A 1 79 ? -11.632 10.971 14.459 1.00 45.94 79 PRO A CA 1
ATOM 600 C C . PRO A 1 79 ? -10.254 11.618 14.374 1.00 45.94 79 PRO A C 1
ATOM 602 O O . PRO A 1 79 ? -9.821 12.094 13.319 1.00 45.94 79 PRO A O 1
ATOM 605 N N . ASN A 1 80 ? -9.585 11.643 15.521 1.00 48.78 80 ASN A N 1
ATOM 606 C CA . ASN A 1 80 ? -8.269 12.227 15.691 1.00 48.78 80 ASN A CA 1
ATOM 607 C C . ASN A 1 80 ? -7.311 11.615 14.650 1.00 48.78 80 ASN A C 1
ATOM 609 O O . ASN A 1 80 ? -7.274 10.395 14.478 1.00 48.78 80 ASN A O 1
ATOM 613 N N . LYS A 1 81 ? -6.537 12.437 13.928 1.00 49.38 81 LYS A N 1
ATOM 614 C CA . LYS A 1 81 ? -5.725 12.013 12.762 1.00 49.38 81 LYS A CA 1
ATOM 615 C C . LYS A 1 81 ? -4.782 10.838 13.080 1.00 49.38 81 LYS A C 1
ATOM 617 O O . LYS A 1 81 ? -4.476 10.046 12.194 1.00 49.38 81 LYS A O 1
ATOM 622 N N . ARG A 1 82 ? -4.393 10.688 14.354 1.00 46.59 82 ARG A N 1
ATOM 623 C CA . ARG A 1 82 ? -3.604 9.563 14.883 1.00 46.59 82 ARG A CA 1
ATOM 624 C C . ARG A 1 82 ? -4.366 8.227 14.901 1.00 46.59 82 ARG A C 1
ATOM 626 O O . ARG A 1 82 ? -3.788 7.216 14.515 1.00 46.59 82 ARG A O 1
ATOM 633 N N . GLN A 1 83 ? -5.660 8.221 15.235 1.00 48.62 83 GLN A N 1
ATOM 634 C CA . GLN A 1 83 ? -6.498 7.011 15.216 1.00 48.62 83 GLN A CA 1
ATOM 635 C C . GLN A 1 83 ? -6.803 6.526 13.796 1.00 48.62 83 GLN A C 1
ATOM 637 O O . GLN A 1 83 ? -6.933 5.328 13.585 1.00 48.62 83 GLN A O 1
ATOM 642 N N . ARG A 1 84 ? -6.862 7.420 12.797 1.00 46.53 84 ARG A N 1
ATOM 643 C CA . ARG A 1 84 ? -7.087 7.020 11.395 1.00 46.53 84 ARG A CA 1
ATOM 644 C C . ARG A 1 84 ? -5.975 6.110 10.875 1.00 46.53 84 ARG A C 1
ATOM 646 O O . ARG A 1 84 ? -6.262 5.171 10.146 1.00 46.53 84 ARG A O 1
ATOM 653 N N . THR A 1 85 ? -4.724 6.367 11.252 1.00 46.69 85 THR A N 1
ATOM 654 C CA . THR A 1 85 ? -3.603 5.497 10.877 1.00 46.69 85 THR A CA 1
ATOM 655 C C . THR A 1 85 ? -3.696 4.118 11.518 1.00 46.69 85 THR A C 1
ATOM 657 O O . THR A 1 85 ? -3.421 3.152 10.827 1.00 46.69 85 THR A O 1
ATOM 660 N N . GLU A 1 86 ? -4.126 4.019 12.777 1.00 43.41 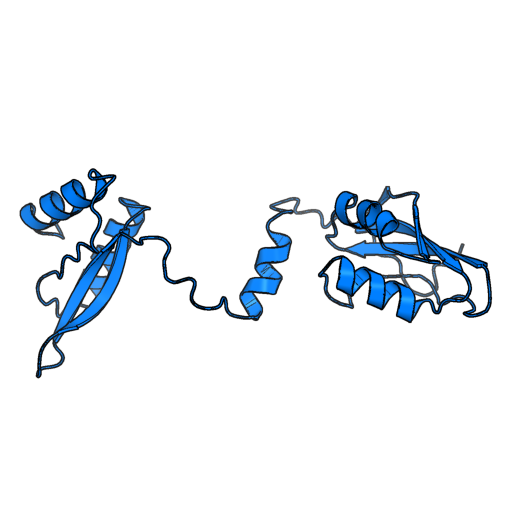86 GLU A N 1
ATOM 661 C CA . GLU A 1 86 ? -4.327 2.738 13.478 1.00 43.41 86 GLU A CA 1
ATOM 662 C C . GLU A 1 86 ? -5.557 1.976 12.950 1.00 43.41 86 GL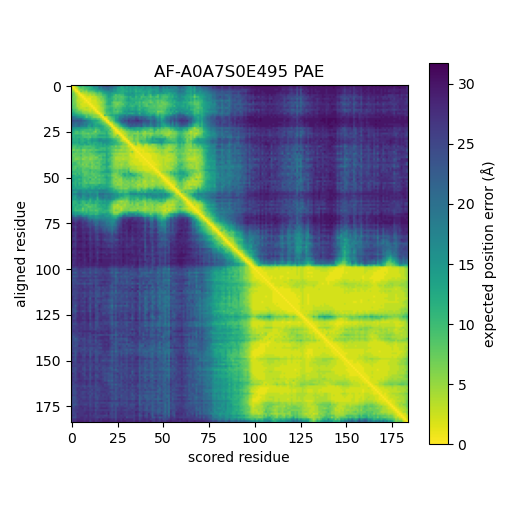U A C 1
ATOM 664 O O . GLU A 1 86 ? -5.522 0.761 12.782 1.00 43.41 86 GLU A O 1
ATOM 669 N N . ALA A 1 87 ? -6.635 2.687 12.604 1.00 44.94 87 ALA A N 1
ATOM 670 C CA . ALA A 1 87 ? -7.871 2.092 12.099 1.00 44.94 87 ALA A CA 1
ATOM 671 C C . ALA A 1 87 ? -7.755 1.540 10.666 1.00 44.94 87 ALA A C 1
ATOM 673 O O . ALA A 1 87 ? -8.453 0.593 10.323 1.00 44.94 87 ALA A O 1
ATOM 674 N N . ILE A 1 88 ? -6.852 2.071 9.830 1.00 49.84 88 ILE A N 1
ATOM 675 C CA . ILE A 1 88 ? -6.600 1.515 8.484 1.00 49.84 88 ILE A CA 1
ATOM 676 C C . ILE A 1 88 ? -5.986 0.104 8.568 1.00 49.84 88 ILE A C 1
ATOM 678 O O . ILE A 1 88 ? -6.219 -0.712 7.681 1.00 49.84 88 ILE A O 1
ATOM 682 N N . PHE A 1 89 ? -5.273 -0.222 9.653 1.00 49.03 89 PHE A N 1
ATOM 683 C CA . PHE A 1 89 ? -4.705 -1.557 9.880 1.00 49.03 89 PHE A CA 1
ATOM 684 C C . PHE A 1 89 ? -5.690 -2.554 10.514 1.00 49.03 89 PHE A C 1
ATOM 686 O O . PHE A 1 89 ? -5.339 -3.720 10.683 1.00 49.03 89 PHE A O 1
ATOM 693 N N . GLN A 1 90 ? -6.930 -2.157 10.833 1.00 44.16 90 GLN A N 1
ATOM 694 C CA . GLN A 1 90 ? -7.895 -3.045 11.504 1.00 44.16 90 GLN A CA 1
ATOM 695 C C . GLN A 1 90 ? -8.438 -4.178 10.619 1.00 44.16 90 GLN A C 1
ATOM 697 O O . GLN A 1 90 ? -9.037 -5.107 11.154 1.00 44.16 90 GLN A O 1
ATOM 702 N N . GLY A 1 91 ? -8.175 -4.156 9.306 1.00 44.53 91 GLY A N 1
ATOM 703 C CA . GLY A 1 91 ? -8.421 -5.304 8.423 1.00 44.53 91 GLY A CA 1
ATOM 704 C C . GLY A 1 91 ? -7.436 -6.463 8.627 1.00 44.53 91 GLY A C 1
ATOM 705 O O . GLY A 1 91 ? -7.757 -7.597 8.300 1.00 44.53 91 GLY A O 1
ATOM 706 N N . ALA A 1 92 ? -6.267 -6.202 9.224 1.00 46.97 92 ALA A N 1
ATOM 707 C CA . ALA A 1 92 ? -5.245 -7.197 9.538 1.00 46.97 92 ALA A CA 1
ATOM 708 C C . ALA A 1 92 ? -5.149 -7.402 11.058 1.00 46.97 92 ALA A C 1
ATOM 710 O O . ALA A 1 92 ? -4.093 -7.236 11.673 1.00 46.97 92 ALA A O 1
ATOM 711 N N . LYS A 1 93 ? -6.272 -7.724 11.709 1.00 43.00 93 LYS A N 1
ATOM 712 C CA . LYS A 1 93 ? -6.215 -8.253 13.073 1.00 43.00 93 LYS A CA 1
ATOM 713 C C . LYS A 1 93 ? -5.456 -9.589 13.042 1.00 43.00 93 LYS A C 1
ATOM 715 O O . LYS A 1 93 ? -5.987 -10.581 12.567 1.00 43.00 93 LYS A O 1
ATOM 720 N N . ARG A 1 94 ? -4.276 -9.584 13.672 1.00 45.75 94 ARG A N 1
ATOM 721 C CA . ARG A 1 94 ? -3.669 -10.718 14.396 1.00 45.75 94 ARG A CA 1
ATOM 722 C C . ARG A 1 94 ? -3.102 -11.874 13.563 1.00 45.75 94 ARG A C 1
ATOM 724 O O . ARG A 1 94 ? -3.514 -13.010 13.732 1.00 45.75 94 ARG A O 1
ATOM 731 N N . ASP A 1 95 ? -2.046 -11.604 12.806 1.00 47.59 95 ASP A N 1
ATOM 732 C CA . ASP A 1 95 ? -0.944 -12.570 12.740 1.00 47.59 95 ASP A CA 1
ATOM 733 C C . ASP A 1 95 ? 0.293 -11.882 13.324 1.00 47.59 95 ASP A C 1
ATOM 735 O O . ASP A 1 95 ? 0.778 -10.886 12.785 1.00 47.59 95 ASP A O 1
ATOM 739 N N . GLU A 1 96 ? 0.782 -12.372 14.465 1.00 50.94 96 GLU A N 1
ATOM 740 C CA . GLU A 1 96 ? 1.967 -11.843 15.165 1.00 50.94 96 GLU A CA 1
ATOM 741 C C . GLU A 1 96 ? 3.258 -11.974 14.344 1.00 50.94 96 GLU A C 1
ATOM 743 O O . GLU A 1 96 ? 4.259 -11.318 14.629 1.00 50.94 96 GLU A O 1
ATOM 748 N N . LYS A 1 97 ? 3.226 -12.747 13.257 1.00 52.66 97 LYS A N 1
ATOM 749 C CA . LYS A 1 97 ? 4.273 -12.746 12.239 1.00 52.66 97 LYS A CA 1
ATOM 750 C C . LYS A 1 97 ? 3.959 -11.637 11.245 1.00 52.66 97 LYS A C 1
ATOM 752 O O . LYS A 1 97 ? 3.078 -11.785 10.406 1.00 52.66 97 LYS A O 1
ATOM 757 N N . ALA A 1 98 ? 4.658 -10.510 11.344 1.00 56.12 98 ALA A N 1
ATOM 758 C CA . ALA A 1 98 ? 4.546 -9.426 10.377 1.00 56.12 98 ALA A CA 1
ATOM 759 C C . ALA A 1 98 ? 4.913 -9.930 8.968 1.00 56.12 98 ALA A C 1
ATOM 761 O O . ALA A 1 98 ? 6.085 -10.022 8.613 1.00 56.12 98 ALA A O 1
ATOM 762 N N . LYS A 1 99 ? 3.897 -10.286 8.174 1.00 76.06 99 LYS A N 1
ATOM 763 C CA . LYS A 1 99 ? 4.067 -10.790 6.810 1.00 76.06 99 LYS A CA 1
ATOM 764 C C . LYS A 1 99 ? 4.406 -9.626 5.886 1.00 76.06 99 LYS A C 1
ATOM 766 O O . LYS A 1 99 ? 3.675 -8.632 5.810 1.00 76.06 99 LYS A O 1
ATOM 771 N N . PHE A 1 100 ? 5.523 -9.751 5.188 1.00 88.50 100 PHE A N 1
ATOM 772 C CA . PHE A 1 100 ? 5.847 -8.892 4.069 1.00 88.50 100 PHE A CA 1
ATOM 773 C C . PHE A 1 100 ? 5.243 -9.478 2.795 1.00 88.50 100 PHE A C 1
ATOM 775 O O . PHE A 1 100 ? 5.221 -10.693 2.614 1.00 88.50 100 PHE A O 1
ATOM 782 N N . ILE A 1 101 ? 4.785 -8.621 1.892 1.00 91.00 101 ILE A N 1
ATOM 783 C CA . ILE A 1 101 ? 4.385 -9.026 0.545 1.00 91.00 101 ILE A CA 1
ATOM 784 C C . ILE A 1 101 ? 5.473 -8.580 -0.420 1.00 91.00 101 ILE A C 1
ATOM 786 O O . ILE A 1 101 ? 5.711 -7.383 -0.579 1.00 91.00 101 ILE A O 1
ATOM 790 N N . LYS A 1 102 ? 6.131 -9.544 -1.060 1.00 92.81 102 LYS A N 1
ATOM 791 C CA . LYS A 1 102 ? 7.014 -9.312 -2.201 1.00 92.81 102 LYS A CA 1
ATOM 792 C C . LYS A 1 102 ? 6.178 -9.282 -3.470 1.00 92.81 102 LYS A C 1
ATOM 794 O O . LYS A 1 102 ? 5.246 -10.062 -3.617 1.00 92.81 102 LYS A O 1
ATOM 799 N N . PHE A 1 103 ? 6.499 -8.377 -4.378 1.00 94.31 103 PHE A N 1
ATOM 800 C CA . PHE A 1 103 ? 5.848 -8.278 -5.676 1.00 94.31 103 PHE A CA 1
ATOM 801 C C . PHE A 1 103 ? 6.805 -7.689 -6.706 1.00 94.31 103 PHE A C 1
ATOM 803 O O . PHE A 1 103 ? 7.773 -7.003 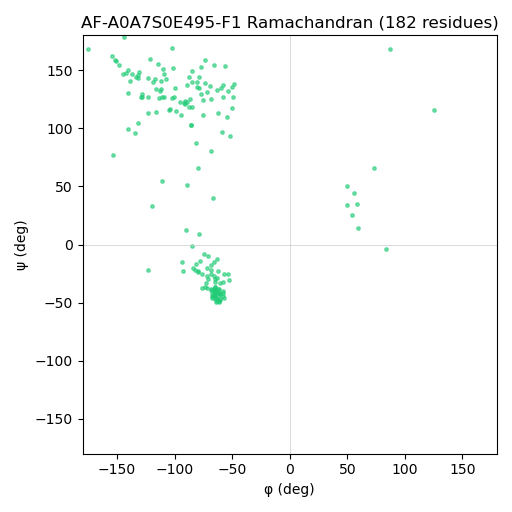-6.367 1.00 94.31 103 PHE A O 1
ATOM 810 N N . VAL A 1 104 ? 6.517 -7.939 -7.976 1.00 95.25 104 VAL A N 1
ATOM 811 C CA . VAL A 1 104 ? 7.221 -7.324 -9.097 1.00 95.25 104 VAL A CA 1
ATOM 812 C C . VAL A 1 104 ? 6.519 -6.022 -9.457 1.00 95.25 104 VAL A C 1
ATOM 814 O O . VAL A 1 104 ? 5.326 -6.001 -9.759 1.00 95.25 104 VAL A O 1
ATOM 817 N N . LEU A 1 105 ? 7.276 -4.930 -9.410 1.00 95.69 105 LEU A N 1
ATOM 818 C CA . LEU A 1 105 ? 6.884 -3.622 -9.906 1.00 95.69 105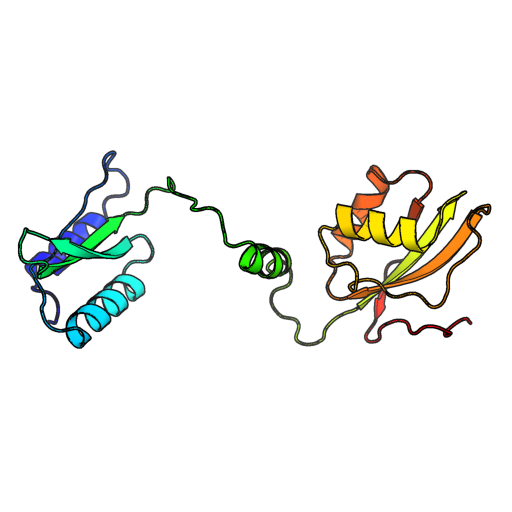 LEU A CA 1
ATOM 819 C C . LEU A 1 105 ? 7.396 -3.475 -11.335 1.00 95.69 105 LEU A C 1
ATOM 821 O O . LEU A 1 105 ? 8.602 -3.359 -11.551 1.00 95.69 105 LEU A O 1
ATOM 825 N N . TYR A 1 106 ? 6.478 -3.445 -12.290 1.00 97.00 106 TYR A N 1
ATOM 826 C CA . TYR A 1 106 ? 6.738 -2.963 -13.638 1.00 97.00 106 TYR A CA 1
ATOM 827 C C . TYR A 1 106 ? 6.467 -1.462 -13.693 1.00 97.00 106 TYR A C 1
ATOM 829 O O . TYR A 1 106 ? 5.461 -0.991 -13.158 1.00 97.00 106 TYR A O 1
ATOM 837 N N . LYS A 1 107 ? 7.350 -0.717 -14.353 1.00 95.25 107 LYS A N 1
ATOM 838 C CA . LYS A 1 107 ? 7.157 0.700 -14.652 1.00 95.25 107 LYS A CA 1
ATOM 839 C C . LYS A 1 107 ? 7.710 1.046 -16.035 1.00 95.25 107 LYS A C 1
ATOM 841 O O . LYS A 1 107 ? 8.736 0.500 -16.442 1.00 95.25 107 LYS A O 1
ATOM 846 N N . GLU A 1 108 ? 7.078 2.003 -16.699 1.00 96.19 108 GLU A N 1
ATOM 847 C CA . GLU A 1 108 ? 7.489 2.538 -17.998 1.00 96.19 108 GLU A CA 1
ATOM 848 C C . GLU A 1 108 ? 7.572 4.064 -17.948 1.00 96.19 108 GLU A C 1
ATOM 850 O O . GLU A 1 108 ? 6.637 4.738 -17.514 1.00 96.19 108 GLU A O 1
ATOM 855 N N . ASN A 1 109 ? 8.704 4.615 -18.397 1.00 94.62 109 ASN A N 1
ATOM 856 C CA . ASN A 1 109 ? 8.957 6.060 -18.426 1.00 94.62 109 ASN A CA 1
ATOM 857 C C . ASN A 1 109 ? 8.653 6.758 -17.075 1.00 94.62 109 ASN A C 1
ATOM 859 O O . ASN A 1 109 ? 8.170 7.894 -17.017 1.00 94.62 109 ASN A O 1
ATOM 863 N N . PHE A 1 110 ? 8.898 6.048 -15.970 1.00 94.12 110 PHE A N 1
ATOM 864 C CA . PHE A 1 110 ? 8.514 6.454 -14.622 1.00 94.12 110 PHE A CA 1
ATOM 865 C C . PHE A 1 110 ? 9.677 6.307 -13.641 1.00 94.12 110 PHE A C 1
ATOM 867 O O . PHE A 1 110 ? 10.488 5.384 -13.750 1.00 94.12 110 PHE A O 1
ATOM 874 N N . ASP A 1 111 ? 9.753 7.214 -12.667 1.00 94.44 111 ASP A N 1
ATOM 875 C CA . ASP A 1 111 ? 10.742 7.143 -11.591 1.00 94.44 111 ASP A CA 1
ATOM 876 C C . ASP A 1 111 ? 10.327 6.128 -10.512 1.00 94.44 111 ASP A C 1
ATOM 878 O O . ASP A 1 111 ? 9.150 5.990 -10.178 1.00 94.44 111 ASP A O 1
ATOM 882 N N . THR A 1 112 ? 11.307 5.427 -9.939 1.00 92.81 112 THR A N 1
ATOM 883 C CA . THR A 1 112 ? 11.054 4.369 -8.950 1.00 92.81 112 THR A CA 1
ATOM 884 C C . THR A 1 112 ? 10.424 4.928 -7.673 1.00 92.81 112 THR A C 1
ATOM 886 O O . THR A 1 112 ? 9.421 4.399 -7.195 1.00 92.81 112 THR A O 1
ATOM 889 N N . MET A 1 113 ? 10.965 6.021 -7.126 1.00 93.12 113 MET A N 1
ATOM 890 C CA . MET A 1 113 ? 10.443 6.624 -5.896 1.00 93.12 113 MET A CA 1
ATOM 891 C C . MET A 1 113 ? 9.068 7.243 -6.133 1.00 93.12 113 MET A C 1
ATOM 893 O O . MET A 1 113 ? 8.174 7.120 -5.291 1.00 93.12 113 MET A O 1
ATOM 897 N N . ALA A 1 114 ? 8.868 7.860 -7.299 1.00 93.12 114 ALA A N 1
ATOM 898 C CA . ALA A 1 114 ? 7.567 8.369 -7.707 1.00 93.12 114 ALA A CA 1
ATOM 899 C C . ALA A 1 114 ? 6.521 7.245 -7.796 1.00 93.12 114 ALA A C 1
ATOM 901 O O . ALA A 1 114 ? 5.400 7.432 -7.314 1.00 93.12 114 ALA A O 1
ATOM 902 N N . ALA A 1 115 ? 6.874 6.079 -8.358 1.00 93.81 115 ALA A N 1
ATOM 903 C CA . ALA A 1 115 ? 5.968 4.931 -8.464 1.00 93.81 115 ALA A CA 1
ATOM 904 C C . ALA A 1 115 ? 5.539 4.457 -7.074 1.00 93.81 115 ALA A C 1
ATOM 906 O O . ALA A 1 115 ? 4.348 4.340 -6.789 1.00 93.81 115 ALA A O 1
ATOM 907 N N . ILE A 1 116 ? 6.506 4.275 -6.174 1.00 94.06 116 ILE A N 1
ATOM 908 C CA . ILE A 1 116 ? 6.254 3.868 -4.790 1.00 94.06 116 ILE A CA 1
ATOM 909 C C . ILE A 1 116 ? 5.401 4.900 -4.044 1.00 94.06 116 ILE A C 1
ATOM 911 O O . ILE A 1 116 ? 4.457 4.532 -3.345 1.00 94.06 116 ILE A O 1
ATOM 915 N N . SER A 1 117 ? 5.671 6.196 -4.220 1.00 92.81 117 SER A N 1
ATOM 916 C CA . SER A 1 117 ? 4.882 7.271 -3.606 1.00 92.81 117 SER A CA 1
ATOM 917 C C . SER A 1 117 ? 3.429 7.258 -4.087 1.00 92.81 117 SER A C 1
ATOM 919 O O . SER A 1 117 ? 2.502 7.394 -3.284 1.00 92.81 117 SER A O 1
ATOM 921 N N . MET A 1 118 ? 3.210 7.038 -5.385 1.00 92.62 118 MET A N 1
ATOM 922 C CA . MET A 1 118 ? 1.873 6.905 -5.961 1.00 92.62 118 MET A CA 1
ATOM 923 C C . MET A 1 118 ? 1.144 5.680 -5.403 1.00 92.62 118 MET A C 1
ATOM 925 O O . MET A 1 118 ? 0.028 5.816 -4.897 1.00 92.62 118 MET A O 1
ATOM 929 N N . ILE A 1 119 ? 1.794 4.513 -5.412 1.00 93.31 119 ILE A N 1
ATOM 930 C CA . ILE A 1 119 ? 1.247 3.266 -4.865 1.00 93.31 119 ILE A CA 1
ATOM 931 C C . ILE A 1 119 ? 0.887 3.451 -3.387 1.00 93.31 119 ILE A C 1
ATOM 933 O O . ILE A 1 119 ? -0.232 3.132 -2.993 1.00 93.31 119 ILE A O 1
ATOM 937 N N . SER A 1 120 ? 1.765 4.051 -2.578 1.00 91.94 120 SER A N 1
ATOM 938 C CA . SER A 1 120 ? 1.508 4.290 -1.152 1.00 91.94 120 SER A CA 1
ATOM 939 C C . SER A 1 120 ? 0.308 5.202 -0.911 1.00 91.94 120 SER A C 1
ATOM 941 O O . SER A 1 120 ? -0.495 4.947 -0.012 1.00 91.94 120 SER A O 1
ATOM 943 N N . LYS A 1 121 ? 0.147 6.263 -1.710 1.00 90.44 121 LYS A N 1
ATOM 944 C CA . LYS A 1 121 ? -1.017 7.158 -1.613 1.00 90.44 121 LYS A CA 1
ATOM 945 C C . LYS A 1 121 ? -2.310 6.426 -1.963 1.00 90.44 121 LYS A C 1
ATOM 947 O O . LYS A 1 121 ? -3.312 6.593 -1.270 1.00 90.44 121 LYS A O 1
ATOM 952 N N . MET A 1 122 ? -2.291 5.603 -3.009 1.00 89.94 122 MET A N 1
ATOM 953 C CA . MET A 1 122 ? -3.472 4.869 -3.466 1.00 89.94 122 MET A CA 1
ATOM 954 C C . MET A 1 122 ? -3.842 3.711 -2.531 1.00 89.94 122 MET A C 1
ATOM 956 O O . MET A 1 122 ? -5.026 3.507 -2.268 1.00 89.94 122 MET A O 1
ATOM 960 N N . ALA A 1 123 ? -2.846 3.024 -1.969 1.00 88.69 123 ALA A N 1
ATOM 961 C CA . ALA A 1 123 ? -3.009 1.998 -0.941 1.00 88.69 123 ALA A CA 1
ATOM 962 C C . ALA A 1 123 ? -3.343 2.578 0.447 1.00 88.69 123 ALA A C 1
ATOM 964 O O . ALA A 1 123 ? -3.672 1.827 1.360 1.00 88.69 123 ALA A O 1
ATOM 965 N N . LYS A 1 124 ? -3.284 3.909 0.617 1.00 87.94 124 LYS A N 1
ATOM 966 C CA . LYS A 1 124 ? -3.497 4.622 1.891 1.00 87.94 124 LYS A CA 1
ATOM 967 C C . LYS A 1 124 ? -2.523 4.186 2.999 1.00 87.94 124 LYS A C 1
ATOM 969 O O . LYS A 1 124 ? -2.881 4.173 4.176 1.00 87.94 124 LYS A O 1
ATOM 974 N N . THR A 1 125 ? -1.287 3.870 2.629 1.00 86.44 125 THR A N 1
ATOM 975 C CA . THR A 1 125 ? -0.216 3.433 3.536 1.00 86.44 125 THR A CA 1
ATOM 976 C C . THR A 1 125 ? 0.781 4.558 3.829 1.00 86.44 125 THR A C 1
ATOM 978 O O . THR A 1 125 ? 0.770 5.612 3.186 1.00 86.44 125 THR A O 1
ATOM 981 N N . LYS A 1 126 ? 1.667 4.341 4.810 1.00 81.44 126 LYS A N 1
ATOM 982 C CA . LYS A 1 126 ? 2.770 5.262 5.131 1.00 81.44 126 LYS A CA 1
ATOM 983 C C . LYS A 1 126 ? 3.907 5.106 4.108 1.00 81.44 126 LYS A C 1
ATOM 985 O O . LYS A 1 126 ? 4.112 4.024 3.573 1.00 81.44 126 LYS A O 1
ATOM 990 N N . GLY A 1 127 ? 4.690 6.164 3.884 1.00 69.06 127 GLY A N 1
ATOM 991 C CA . GLY A 1 127 ? 5.778 6.146 2.891 1.00 69.06 127 GLY A CA 1
ATOM 992 C C . GLY A 1 127 ? 6.865 5.093 3.157 1.00 69.06 127 GLY A C 1
ATOM 993 O O . GLY A 1 127 ? 7.369 4.494 2.217 1.00 69.06 127 GLY A O 1
ATOM 994 N N . GLY A 1 128 ? 7.162 4.798 4.428 1.00 81.88 128 GLY A N 1
ATOM 995 C CA . GLY A 1 128 ? 8.127 3.759 4.826 1.00 81.88 128 GLY A CA 1
ATOM 996 C C . GLY A 1 128 ? 7.598 2.321 4.761 1.00 81.88 128 GLY A C 1
ATOM 997 O O . GLY A 1 128 ? 8.236 1.414 5.282 1.00 81.88 128 GLY A O 1
ATOM 998 N N . THR A 1 129 ? 6.413 2.100 4.187 1.00 88.69 129 THR A N 1
ATOM 999 C CA . THR A 1 129 ? 5.809 0.766 4.071 1.00 88.69 129 THR A CA 1
ATOM 1000 C C . THR A 1 129 ? 6.456 -0.085 2.973 1.00 88.69 129 THR A C 1
ATOM 1002 O O . THR A 1 129 ? 6.407 -1.310 3.061 1.00 88.69 129 THR A O 1
ATOM 1005 N N . PHE A 1 130 ? 7.059 0.538 1.958 1.00 92.81 130 PHE A N 1
ATOM 1006 C CA . PHE A 1 130 ? 7.646 -0.151 0.809 1.00 92.81 130 PHE A CA 1
ATOM 1007 C C . PHE A 1 130 ? 9.174 -0.115 0.854 1.00 92.81 130 PHE A C 1
ATOM 1009 O O . PHE A 1 130 ? 9.772 0.897 1.206 1.00 92.81 130 PHE A O 1
ATOM 1016 N N . SER A 1 131 ? 9.794 -1.216 0.442 1.00 92.62 131 SER A N 1
ATOM 1017 C CA . SER A 1 131 ? 11.242 -1.409 0.375 1.00 92.62 131 SER A CA 1
ATOM 1018 C C . SER A 1 131 ? 11.638 -2.019 -0.971 1.00 92.62 131 SER A C 1
ATOM 1020 O O . SER A 1 131 ? 10.894 -2.816 -1.542 1.00 92.62 131 SER A O 1
ATOM 1022 N N . TYR A 1 132 ? 12.786 -1.616 -1.508 1.00 92.88 132 TYR A N 1
ATOM 1023 C CA . TYR A 1 132 ? 13.321 -2.063 -2.797 1.00 92.88 132 TYR A CA 1
ATOM 1024 C C . TYR A 1 132 ? 14.854 -1.999 -2.775 1.00 92.88 132 TYR A C 1
ATOM 1026 O O . TYR A 1 132 ? 15.428 -1.278 -1.962 1.00 92.88 132 TYR A O 1
ATOM 1034 N N . ALA A 1 133 ? 15.524 -2.759 -3.646 1.00 89.44 133 ALA A N 1
ATOM 1035 C CA . ALA A 1 133 ? 16.980 -2.938 -3.577 1.00 89.44 133 ALA A CA 1
ATOM 1036 C C . ALA A 1 133 ? 17.757 -1.795 -4.238 1.00 89.44 133 ALA A C 1
ATOM 1038 O O . ALA A 1 133 ? 18.921 -1.569 -3.920 1.00 89.44 133 ALA A O 1
ATOM 1039 N N . GLY A 1 134 ? 17.110 -1.068 -5.144 1.00 90.38 134 GLY A N 1
ATOM 1040 C CA . GLY A 1 134 ? 17.683 0.072 -5.838 1.00 90.38 134 GLY A CA 1
ATOM 1041 C C . GLY A 1 134 ? 16.650 0.755 -6.721 1.00 90.38 134 GLY A C 1
ATOM 1042 O O . GLY A 1 134 ? 15.549 0.240 -6.941 1.00 90.38 134 GLY A O 1
ATOM 1043 N N . THR A 1 135 ? 17.005 1.934 -7.209 1.00 92.00 135 THR A N 1
ATOM 1044 C CA . THR A 1 135 ? 16.233 2.643 -8.223 1.00 92.00 135 THR A CA 1
ATOM 1045 C C . THR A 1 135 ? 16.632 2.151 -9.613 1.00 92.00 135 THR A C 1
ATOM 1047 O O . THR A 1 135 ? 17.757 1.707 -9.841 1.00 92.00 135 THR A O 1
ATOM 1050 N N . LYS A 1 136 ? 15.683 2.188 -10.545 1.00 91.81 136 LYS A N 1
ATOM 1051 C CA . LYS A 1 136 ? 15.906 1.906 -11.965 1.00 91.81 136 LYS A CA 1
ATOM 1052 C C . LYS A 1 136 ? 15.662 3.158 -12.795 1.00 91.81 136 LYS A C 1
ATOM 1054 O O . LYS A 1 136 ? 14.882 4.023 -12.381 1.00 91.81 136 LYS A O 1
ATOM 1059 N N . ASP A 1 137 ? 16.280 3.213 -13.972 1.00 92.81 137 ASP A N 1
ATOM 1060 C CA . ASP A 1 137 ? 16.211 4.353 -14.883 1.00 92.81 137 ASP A CA 1
ATOM 1061 C C . ASP A 1 137 ? 14.786 4.814 -15.140 1.00 92.81 137 ASP A C 1
ATOM 1063 O O . ASP A 1 137 ? 13.873 4.016 -15.367 1.00 92.81 137 ASP A O 1
ATOM 1067 N N . ARG A 1 138 ? 14.593 6.134 -15.109 1.00 91.94 138 ARG A N 1
ATOM 1068 C CA . ARG A 1 138 ? 13.289 6.734 -15.378 1.00 91.94 138 ARG A CA 1
ATOM 1069 C C . ARG A 1 138 ? 12.867 6.507 -16.825 1.00 91.94 138 ARG A C 1
ATOM 1071 O O . ARG A 1 138 ? 11.713 6.187 -17.062 1.00 91.94 138 ARG A O 1
ATOM 1078 N N . ARG A 1 139 ? 13.780 6.686 -17.783 1.00 93.44 139 ARG A N 1
ATOM 1079 C CA . ARG A 1 139 ? 13.502 6.650 -19.230 1.00 93.44 139 ARG A CA 1
ATOM 1080 C C . ARG A 1 139 ? 13.647 5.234 -19.798 1.00 93.44 139 ARG A C 1
ATOM 1082 O O . ARG A 1 139 ? 14.387 5.023 -20.749 1.00 93.44 139 ARG A O 1
ATOM 1089 N N . ALA A 1 140 ? 12.989 4.265 -19.169 1.00 92.56 140 ALA A N 1
ATOM 1090 C CA . ALA A 1 140 ? 13.046 2.863 -19.568 1.00 92.56 140 ALA A CA 1
ATOM 1091 C C . ALA A 1 140 ? 11.784 2.102 -19.135 1.00 92.56 140 ALA A C 1
ATOM 1093 O O . ALA A 1 140 ? 11.059 2.536 -18.232 1.00 92.56 140 ALA A O 1
ATOM 1094 N N . CYS A 1 141 ? 11.567 0.944 -19.758 1.00 95.75 141 CYS A N 1
ATOM 1095 C CA . CYS A 1 141 ? 10.677 -0.101 -19.262 1.00 95.75 141 CYS A CA 1
ATOM 1096 C C . CYS A 1 141 ? 11.482 -0.995 -18.322 1.00 95.75 141 CYS A C 1
ATOM 1098 O O . CYS A 1 141 ? 12.476 -1.592 -18.730 1.00 95.75 141 CYS A O 1
ATOM 1100 N N . THR A 1 142 ? 11.092 -1.068 -17.054 1.00 95.75 142 THR A N 1
ATOM 1101 C CA . THR A 1 142 ? 11.880 -1.770 -16.036 1.00 95.75 142 THR A CA 1
ATOM 1102 C C . THR A 1 142 ? 10.977 -2.568 -15.117 1.00 95.75 142 THR A C 1
ATOM 1104 O O . THR A 1 142 ? 9.939 -2.066 -14.683 1.00 95.75 142 THR A O 1
ATOM 1107 N N . THR A 1 143 ? 11.421 -3.761 -14.744 1.00 95.19 143 THR A N 1
ATOM 1108 C CA . THR A 1 143 ? 10.829 -4.561 -13.672 1.00 95.19 143 THR A CA 1
ATOM 1109 C C . THR A 1 143 ? 11.788 -4.643 -12.498 1.00 95.19 143 THR A C 1
ATOM 1111 O O . THR A 1 143 ? 12.998 -4.785 -12.679 1.00 95.19 143 THR A O 1
ATOM 1114 N N . GLN A 1 144 ? 11.265 -4.579 -11.282 1.00 94.25 144 GLN A N 1
ATOM 1115 C CA . GLN A 1 144 ? 12.063 -4.753 -10.074 1.00 94.25 144 GLN A CA 1
ATOM 1116 C C . GLN A 1 144 ? 11.246 -5.386 -8.958 1.00 94.25 144 GLN A C 1
ATOM 1118 O O . GLN A 1 144 ? 10.027 -5.235 -8.905 1.00 94.25 144 GLN A O 1
ATOM 1123 N N . LEU A 1 145 ? 11.930 -6.058 -8.037 1.00 94.00 145 LEU A N 1
ATOM 1124 C CA . LEU A 1 145 ? 11.292 -6.592 -6.846 1.00 94.00 145 LEU A CA 1
ATOM 1125 C C . LEU A 1 145 ? 11.085 -5.479 -5.808 1.00 94.00 145 LEU A C 1
ATOM 1127 O O . LEU A 1 145 ? 11.985 -4.681 -5.529 1.00 94.00 145 LEU A O 1
ATOM 1131 N N . VAL A 1 146 ? 9.891 -5.445 -5.228 1.00 94.25 146 VAL A N 1
ATOM 1132 C CA . VAL A 1 146 ? 9.491 -4.529 -4.160 1.00 94.25 146 VAL A CA 1
ATOM 1133 C C . VAL A 1 146 ? 8.837 -5.338 -3.050 1.00 94.25 146 VAL A C 1
ATOM 1135 O O . VAL A 1 146 ? 8.213 -6.369 -3.289 1.00 94.25 146 VAL A O 1
ATOM 1138 N N . CYS A 1 147 ? 8.995 -4.880 -1.818 1.00 93.50 147 CYS A N 1
ATOM 1139 C CA . CYS A 1 147 ? 8.474 -5.535 -0.637 1.00 93.50 147 CYS A CA 1
ATOM 1140 C C . CYS A 1 147 ? 7.667 -4.543 0.210 1.00 93.50 147 CYS A C 1
ATOM 1142 O O . CYS A 1 147 ? 8.159 -3.464 0.541 1.00 93.50 147 CYS A O 1
ATOM 1144 N N . ALA A 1 148 ? 6.424 -4.894 0.540 1.00 92.38 148 ALA A N 1
ATOM 1145 C CA . ALA A 1 148 ? 5.497 -4.083 1.322 1.00 92.38 148 ALA A CA 1
ATOM 1146 C C . ALA A 1 148 ? 5.222 -4.709 2.693 1.00 92.38 148 ALA A C 1
ATOM 1148 O O . ALA A 1 148 ? 4.925 -5.898 2.798 1.00 92.38 148 ALA A O 1
ATOM 1149 N N . HIS A 1 149 ? 5.275 -3.901 3.747 1.00 90.31 149 HIS A N 1
ATOM 1150 C CA . HIS A 1 149 ? 5.032 -4.341 5.119 1.00 90.31 149 HIS A CA 1
ATOM 1151 C C . HIS A 1 149 ? 3.579 -4.097 5.552 1.00 90.31 149 HIS A C 1
ATOM 1153 O O . HIS A 1 149 ? 3.128 -2.951 5.576 1.00 90.31 149 HIS A O 1
ATOM 1159 N N . ARG A 1 150 ? 2.864 -5.154 5.968 1.00 85.06 150 ARG A N 1
ATOM 1160 C CA . ARG A 1 150 ? 1.464 -5.077 6.445 1.00 85.06 150 ARG A CA 1
ATOM 1161 C C . ARG A 1 150 ? 0.507 -4.436 5.428 1.00 85.06 150 ARG A C 1
ATOM 1163 O O . ARG A 1 150 ? -0.313 -3.592 5.784 1.00 85.06 150 ARG A O 1
ATOM 1170 N N . VAL A 1 151 ? 0.624 -4.830 4.161 1.00 86.69 151 VAL A N 1
ATOM 1171 C CA . VAL A 1 151 ? -0.296 -4.415 3.092 1.00 86.69 151 VAL A CA 1
ATOM 1172 C C . VAL A 1 151 ? -1.026 -5.636 2.562 1.00 86.69 151 VAL A C 1
ATOM 1174 O O . VAL A 1 151 ? -0.404 -6.663 2.305 1.00 86.69 151 VAL A O 1
ATOM 1177 N N . ASP A 1 152 ? -2.340 -5.511 2.399 1.00 85.62 152 ASP A N 1
ATOM 1178 C CA . ASP A 1 152 ? -3.170 -6.561 1.820 1.00 85.62 152 ASP A CA 1
ATOM 1179 C C . ASP A 1 152 ? -2.839 -6.734 0.318 1.00 85.62 152 ASP A C 1
ATOM 1181 O O . ASP A 1 152 ? -2.897 -5.749 -0.436 1.00 85.62 152 ASP A O 1
ATOM 1185 N N . PRO A 1 153 ? -2.497 -7.953 -0.146 1.00 87.19 153 PRO A N 1
ATOM 1186 C CA . PRO A 1 153 ? -2.220 -8.212 -1.557 1.00 87.19 153 PRO A CA 1
ATOM 1187 C C . PRO A 1 153 ? -3.402 -7.862 -2.474 1.00 87.19 153 PRO A C 1
ATOM 1189 O O . PRO A 1 153 ? -3.173 -7.388 -3.585 1.00 87.19 153 PRO A O 1
ATOM 1192 N N . ILE A 1 154 ? -4.650 -8.000 -2.012 1.00 87.38 154 ILE A N 1
ATOM 1193 C CA . ILE A 1 154 ? -5.862 -7.675 -2.780 1.00 87.38 154 ILE A CA 1
ATOM 1194 C C . ILE A 1 154 ? -5.934 -6.173 -3.069 1.00 87.38 154 ILE A C 1
ATOM 1196 O O . ILE A 1 154 ? -6.370 -5.755 -4.146 1.00 87.38 154 ILE A O 1
ATOM 1200 N N . ILE A 1 155 ? -5.495 -5.332 -2.126 1.00 89.62 155 ILE A N 1
ATOM 1201 C CA . ILE A 1 155 ? -5.415 -3.884 -2.348 1.00 89.62 155 ILE A CA 1
ATOM 1202 C C . ILE A 1 155 ? -4.422 -3.611 -3.475 1.00 89.62 155 ILE A C 1
ATOM 1204 O O . ILE A 1 155 ? -4.771 -2.899 -4.414 1.00 89.62 155 ILE A O 1
ATOM 1208 N N . LEU A 1 156 ? -3.227 -4.209 -3.413 1.00 90.88 156 LEU A N 1
ATOM 1209 C CA . LEU A 1 156 ? -2.168 -4.017 -4.407 1.00 90.88 156 LEU A CA 1
ATOM 1210 C C . LEU A 1 156 ? -2.600 -4.462 -5.809 1.00 90.88 156 LEU A C 1
ATOM 1212 O O . LEU A 1 156 ? -2.426 -3.700 -6.758 1.00 90.88 156 LEU A O 1
ATOM 1216 N N . THR A 1 157 ? -3.227 -5.631 -5.954 1.00 90.12 157 THR A N 1
ATOM 1217 C CA . THR A 1 157 ? -3.715 -6.102 -7.261 1.00 90.12 157 THR A CA 1
ATOM 1218 C C . THR A 1 157 ? -4.823 -5.219 -7.823 1.00 90.12 157 THR A C 1
ATOM 1220 O O . THR A 1 157 ? -4.865 -4.960 -9.025 1.00 90.12 157 THR A O 1
ATOM 1223 N N . ASN A 1 158 ? -5.711 -4.697 -6.970 1.00 92.00 158 ASN A N 1
ATOM 1224 C CA . ASN A 1 158 ? -6.778 -3.798 -7.409 1.00 92.00 158 ASN A CA 1
ATOM 1225 C C . ASN A 1 158 ? -6.259 -2.434 -7.886 1.00 92.00 158 ASN A C 1
ATOM 1227 O O . ASN A 1 158 ? -6.947 -1.772 -8.669 1.00 92.00 158 ASN A O 1
ATOM 1231 N N . LEU A 1 159 ? -5.055 -2.012 -7.476 1.00 92.81 159 LEU A N 1
ATOM 1232 C CA . LEU A 1 159 ? -4.454 -0.769 -7.968 1.00 92.81 159 LEU A CA 1
ATOM 1233 C C . LEU A 1 159 ? -4.175 -0.807 -9.473 1.00 92.81 159 LEU A C 1
ATOM 1235 O O . LEU A 1 159 ? -4.281 0.238 -10.113 1.00 92.81 159 LEU A O 1
ATOM 1239 N N . ASN A 1 160 ? -3.920 -1.983 -10.058 1.00 93.31 160 ASN A N 1
ATOM 1240 C CA . ASN A 1 160 ? -3.656 -2.127 -11.496 1.00 93.31 160 ASN A CA 1
ATOM 1241 C C . ASN A 1 160 ? -4.796 -1.592 -12.378 1.00 93.31 160 ASN A C 1
ATOM 1243 O O . ASN A 1 160 ? -4.547 -1.143 -13.487 1.00 93.31 160 ASN A O 1
ATOM 1247 N N . LYS A 1 161 ? -6.041 -1.554 -11.878 1.00 92.06 161 LYS A N 1
ATOM 1248 C CA . LYS A 1 161 ? -7.191 -0.983 -12.610 1.00 92.06 161 LYS A CA 1
ATOM 1249 C C . LYS A 1 161 ? -7.108 0.538 -12.787 1.00 92.06 161 LYS A C 1
ATOM 1251 O O . LYS A 1 161 ? -7.862 1.114 -13.562 1.00 92.06 161 LYS A O 1
ATOM 1256 N N . ARG A 1 162 ? -6.265 1.205 -11.997 1.00 90.50 162 ARG A N 1
ATOM 1257 C CA . ARG A 1 162 ? -6.179 2.671 -11.900 1.00 90.50 162 ARG A CA 1
ATOM 1258 C C . ARG A 1 162 ? -4.784 3.209 -12.200 1.00 90.50 162 ARG A C 1
ATOM 1260 O O . ARG A 1 162 ? -4.657 4.394 -12.502 1.00 90.50 162 ARG A O 1
ATOM 1267 N N . LEU A 1 163 ? -3.755 2.379 -12.059 1.00 90.62 163 LEU A N 1
ATOM 1268 C CA . LEU A 1 163 ? -2.383 2.725 -12.400 1.00 90.62 163 LEU A CA 1
ATOM 1269 C C . LEU A 1 163 ? -2.222 2.754 -13.926 1.00 90.62 163 LEU A C 1
ATOM 1271 O O . LEU A 1 163 ? -2.763 1.914 -14.637 1.00 90.62 163 LEU A O 1
ATOM 1275 N N . ARG A 1 164 ? -1.479 3.743 -14.425 1.00 90.56 164 ARG A N 1
ATOM 1276 C CA . ARG A 1 164 ? -1.034 3.821 -15.822 1.00 90.56 164 ARG A CA 1
ATOM 1277 C C . ARG A 1 164 ? 0.486 3.806 -15.825 1.00 90.56 164 ARG A C 1
ATOM 1279 O O . ARG A 1 164 ? 1.087 4.436 -14.956 1.00 90.56 164 ARG A O 1
ATOM 1286 N N . ASN A 1 165 ? 1.086 3.091 -16.773 1.00 93.50 165 ASN A N 1
ATOM 1287 C CA . ASN A 1 165 ? 2.541 2.928 -16.914 1.00 93.50 165 ASN A CA 1
ATOM 1288 C C . ASN A 1 165 ? 3.226 2.292 -15.687 1.00 93.50 165 ASN A C 1
ATOM 1290 O O . ASN A 1 165 ? 4.445 2.360 -15.541 1.00 93.50 165 ASN A O 1
ATOM 1294 N N . ILE A 1 166 ? 2.439 1.698 -14.786 1.00 95.62 166 ILE A N 1
ATOM 1295 C CA . ILE A 1 166 ? 2.884 0.979 -13.597 1.00 95.62 166 ILE A CA 1
ATOM 1296 C C . ILE A 1 166 ? 1.982 -0.243 -13.453 1.00 95.62 166 ILE A C 1
ATOM 1298 O O . ILE A 1 166 ? 0.760 -0.096 -13.446 1.00 95.62 166 ILE A O 1
ATOM 1302 N N . CYS A 1 167 ? 2.575 -1.419 -13.275 1.00 95.81 167 CYS A N 1
ATOM 1303 C CA . CYS A 1 167 ? 1.846 -2.654 -12.998 1.00 95.81 167 CYS A CA 1
ATOM 1304 C C . CYS A 1 167 ? 2.479 -3.382 -11.810 1.00 95.81 167 CYS A C 1
ATOM 1306 O O . CYS A 1 167 ? 3.700 -3.403 -11.650 1.00 95.81 167 CYS A O 1
ATOM 1308 N N . ILE A 1 168 ? 1.637 -3.995 -10.984 1.00 95.69 168 ILE A N 1
ATOM 1309 C CA . ILE A 1 168 ? 2.035 -4.828 -9.849 1.00 95.69 168 ILE A CA 1
ATOM 1310 C C . ILE A 1 168 ? 1.673 -6.278 -10.166 1.00 95.69 168 ILE A C 1
ATOM 1312 O O . ILE A 1 168 ? 0.521 -6.571 -10.484 1.00 95.69 168 ILE A O 1
ATOM 1316 N N . GLY A 1 169 ? 2.638 -7.188 -10.060 1.00 94.12 169 GLY A N 1
ATOM 1317 C CA . GLY A 1 169 ? 2.443 -8.609 -10.351 1.00 94.12 169 GLY A CA 1
ATOM 1318 C C . GLY A 1 169 ? 3.242 -9.526 -9.431 1.00 94.12 169 GLY A C 1
ATOM 1319 O O . GLY A 1 169 ? 3.986 -9.061 -8.568 1.00 94.12 169 GLY A O 1
ATOM 1320 N N . ASN A 1 170 ? 3.079 -10.837 -9.625 1.00 94.00 170 ASN A N 1
ATOM 1321 C CA . ASN A 1 170 ? 3.868 -11.888 -8.969 1.00 94.00 170 ASN A CA 1
ATOM 1322 C C . ASN A 1 170 ? 3.951 -11.715 -7.441 1.00 94.00 170 ASN A C 1
ATOM 1324 O O . ASN A 1 170 ? 5.038 -11.704 -6.863 1.00 94.00 170 ASN A O 1
ATOM 1328 N N . LEU A 1 171 ? 2.795 -11.526 -6.797 1.00 92.44 171 LEU A N 1
ATOM 1329 C CA . LEU A 1 171 ? 2.732 -11.311 -5.357 1.00 92.44 171 LEU A CA 1
ATOM 1330 C C . LEU A 1 171 ? 3.039 -12.617 -4.619 1.00 92.44 171 LEU A C 1
ATOM 1332 O O . LEU A 1 171 ? 2.448 -13.655 -4.906 1.00 92.44 171 LEU A O 1
ATOM 1336 N N . SER A 1 172 ? 3.934 -12.552 -3.641 1.00 90.38 172 SER A N 1
ATOM 1337 C CA . SER A 1 172 ? 4.289 -13.662 -2.765 1.00 90.38 172 SER A CA 1
ATOM 1338 C C . SER A 1 172 ? 4.484 -13.181 -1.333 1.00 90.38 172 SER A C 1
ATOM 1340 O O . SER A 1 172 ? 4.853 -12.034 -1.070 1.00 90.38 172 SER A O 1
ATOM 1342 N N . VAL A 1 173 ? 4.208 -14.062 -0.378 1.00 89.25 173 VAL A N 1
ATOM 1343 C CA . VAL A 1 173 ? 4.440 -13.779 1.040 1.00 89.25 173 VAL A CA 1
ATOM 1344 C C . VAL A 1 173 ? 5.920 -14.003 1.355 1.00 89.25 173 VAL A C 1
ATOM 1346 O O . VAL A 1 173 ? 6.536 -14.947 0.870 1.00 89.25 173 VAL A O 1
ATOM 1349 N N . SER A 1 174 ? 6.496 -13.126 2.169 1.00 85.56 174 SER A N 1
ATOM 1350 C CA . SER A 1 174 ? 7.885 -13.165 2.613 1.00 85.56 174 SER A CA 1
ATOM 1351 C C . SER A 1 174 ? 7.974 -12.852 4.100 1.00 85.56 174 SER A C 1
ATOM 1353 O O . SER A 1 174 ? 7.227 -12.026 4.624 1.00 85.56 174 SER A O 1
ATOM 1355 N N . GLU A 1 175 ? 8.930 -13.475 4.780 1.00 85.44 175 GLU A N 1
ATOM 1356 C CA . GLU A 1 175 ? 9.226 -13.191 6.190 1.00 85.44 175 GLU A CA 1
ATOM 1357 C C . GLU A 1 175 ? 10.164 -11.991 6.360 1.00 85.44 175 GLU A C 1
ATOM 1359 O O . GLU A 1 175 ? 10.209 -11.368 7.416 1.00 85.44 175 GLU A O 1
ATOM 1364 N N . GLN A 1 176 ? 10.906 -11.641 5.305 1.00 85.31 176 GLN A N 1
ATOM 1365 C CA . GLN A 1 176 ? 11.919 -10.591 5.342 1.00 85.31 176 GLN A CA 1
ATOM 1366 C C . GLN A 1 176 ? 11.586 -9.434 4.397 1.00 85.31 176 GLN A C 1
ATOM 1368 O O . GLN A 1 176 ? 11.114 -9.643 3.269 1.00 85.31 176 GLN A O 1
ATOM 1373 N N . ALA A 1 177 ? 11.894 -8.221 4.864 1.00 85.06 177 ALA A N 1
ATOM 1374 C CA . ALA A 1 177 ? 11.939 -7.012 4.052 1.00 85.06 177 ALA A CA 1
ATOM 1375 C C . ALA A 1 177 ? 13.060 -7.095 3.009 1.00 85.06 177 ALA A C 1
ATOM 1377 O O . ALA A 1 177 ? 14.068 -7.771 3.224 1.00 85.06 177 ALA A O 1
ATOM 1378 N N . LEU A 1 178 ? 12.913 -6.358 1.909 1.00 86.88 178 LEU A N 1
ATOM 1379 C CA . LEU A 1 178 ? 14.009 -6.191 0.963 1.00 86.88 178 LEU A CA 1
ATOM 1380 C C . LEU A 1 178 ? 14.970 -5.116 1.483 1.00 86.88 178 LEU A C 1
ATOM 1382 O O . LEU A 1 178 ? 14.522 -4.058 1.927 1.00 86.88 178 LEU A O 1
ATOM 1386 N N . LYS A 1 179 ? 16.280 -5.357 1.421 1.00 86.75 179 LYS A N 1
ATOM 1387 C CA . LYS A 1 179 ? 17.294 -4.357 1.785 1.00 86.75 179 LYS A CA 1
ATOM 1388 C C . LYS A 1 179 ? 17.903 -3.720 0.539 1.00 86.75 179 LYS A C 1
ATOM 1390 O O . LYS A 1 179 ? 17.982 -4.348 -0.517 1.00 86.75 179 LYS A O 1
ATOM 1395 N N . LEU A 1 180 ? 18.352 -2.472 0.678 1.00 86.12 180 LEU A N 1
ATOM 1396 C CA . LEU A 1 180 ? 19.115 -1.792 -0.367 1.00 86.12 180 LEU A CA 1
ATOM 1397 C C . LEU A 1 180 ? 20.371 -2.618 -0.698 1.00 86.12 180 LEU A C 1
ATOM 1399 O O . LEU A 1 180 ? 21.015 -3.138 0.212 1.00 86.12 180 LEU A O 1
ATOM 1403 N N . GLY A 1 181 ? 20.696 -2.769 -1.980 1.00 81.25 181 GLY A N 1
ATOM 1404 C CA . GLY A 1 181 ? 21.843 -3.563 -2.436 1.00 81.25 181 GLY A CA 1
ATOM 1405 C C . GLY A 1 181 ? 21.597 -5.071 -2.573 1.00 81.25 181 GLY A C 1
ATOM 1406 O O . GLY A 1 181 ? 22.473 -5.766 -3.074 1.00 81.25 181 GLY A O 1
ATOM 1407 N N . GLN A 1 182 ? 20.418 -5.595 -2.214 1.00 81.50 182 GLN A N 1
ATOM 1408 C CA . GLN A 1 182 ? 20.035 -6.988 -2.504 1.00 81.50 182 GLN A CA 1
ATOM 1409 C C . GLN A 1 182 ? 19.563 -7.143 -3.959 1.00 81.50 182 GLN A C 1
ATOM 1411 O O . GLN A 1 182 ? 18.384 -7.382 -4.227 1.00 81.50 182 GLN A O 1
ATOM 1416 N N . LEU A 1 183 ? 20.485 -6.935 -4.897 1.00 69.69 183 LEU A N 1
ATOM 1417 C CA . LEU A 1 183 ? 20.293 -7.135 -6.330 1.00 69.69 183 LEU A CA 1
ATOM 1418 C C . LEU A 1 183 ? 20.895 -8.501 -6.683 1.00 69.69 183 LEU A C 1
ATOM 1420 O O . LEU A 1 183 ? 22.095 -8.688 -6.507 1.00 69.69 183 LEU A O 1
ATOM 1424 N N . TYR A 1 184 ? 20.064 -9.444 -7.114 1.00 58.34 184 TYR A N 1
ATOM 1425 C CA . TYR A 1 184 ? 20.484 -10.740 -7.649 1.00 58.34 184 TYR A CA 1
ATOM 1426 C C . TYR A 1 184 ? 20.133 -10.820 -9.133 1.00 58.34 184 TYR A C 1
ATOM 1428 O O . TYR A 1 184 ? 19.156 -10.140 -9.536 1.00 58.34 184 TYR A O 1
#

pLDDT: mean 73.93, std 17.56, range [39.41, 97.0]

Organism: NCBI:txid3032

Nearest PDB structures (foldseek):
  5kkp-assembly1_A  TM=5.775E-01  e=2.831E-12  Homo sapiens
  7mzv-assembly1_A  TM=4.890E-01  e=2.836E-09  Saccharomyces cerevisiae
  1szw-assembly2_B  TM=7.755E-01  e=1.977E-04  Escherichia coli
  1si7-assembly1_A  TM=7.808E-01  e=2.520E-04  Escherichia coli
  1szw-assembly1_A  TM=7.656E-01  e=7.970E-04  Escherichia coli

Solvent-accessible surface area (backbone atoms only — not comparable to full-atom values): 11084 Å² total; per-residue (Å²): 119,102,54,56,72,67,58,52,49,54,54,49,54,61,71,71,54,90,79,65,96,64,89,63,67,47,72,50,73,75,50,90,51,67,67,59,52,52,51,52,52,51,51,46,53,72,76,32,86,67,48,46,73,47,82,42,67,53,70,97,80,62,41,40,23,44,36,38,33,61,66,70,93,80,72,81,68,79,75,55,76,72,55,55,64,60,57,69,50,61,86,64,74,80,63,92,68,73,51,18,34,34,26,36,40,37,32,41,68,38,47,50,69,59,50,51,53,50,51,24,61,75,69,71,52,60,82,86,35,60,30,41,31,70,81,58,70,37,90,36,78,48,74,45,66,34,24,29,55,81,58,62,66,69,59,56,54,57,43,47,82,75,47,76,61,39,44,64,42,80,75,42,83,33,85,62,79,49,48,72,71,69,74,130

Foldseek 3Di:
DLAPPVVVVVLVVVQPDPDDDDKDKDKAPFDPDPVSVVVVQVVCVVPHVQKDKDWAQDDPVRTIIIMITGDPVPDPPPPDPVVVQVVLLVVPPDDPQFKKKKWKKWAALAWPLRLLVVLCVQQVHDSVQKDFQDIDDNHGTDIGIMIGTSGDVVSQQVCQVPDDRIHIGDIDIDSDHDYHNPDD

InterPro domains:
  IPR001656 Pseudouridine synthase, TruD [PF01142] (93-183)
  IPR001656 Pseudouridine synthase, TruD [PTHR13326] (2-184)
  IPR020103 Pseudouridine synthase, catalytic domain superfamily [SSF55120] (95-183)
  IPR042214 Pseudouridine synthase, TruD, catalytic domain [G3DSA:3.30.2350.20] (70-184)

Secondary structure (DSSP, 8-state):
--S-HHHHHHHHHHHH-S--SS--EEEPPP---HHHHHHHHHHHHHH-TTEEEEEEEETTTTEEEEEEEE--S---PPPPHHHHHHHHGGGG---SS--EEEEEEEEES--HHHHHHHHHHHHT--GGGEEES----SSSEEEEEEEEES--HHHHHHHTTT-SSEEEEEEEEESSPPPTT---

Radius of gyration: 26.67 Å; Cα contacts (8 Å, |Δi|>4): 261; chains: 1; bounding box: 60×41×65 Å